Protein AF-0000000081813604 (afdb_homodimer)

Structure (mmCIF, N/CA/C/O backbone):
data_AF-0000000081813604-model_v1
#
loop_
_entity.id
_entity.type
_entity.pdbx_description
1 polymer 'Single insulin-like growth factor-binding domain protein-1'
#
loop_
_atom_site.group_PDB
_atom_site.id
_atom_site.type_symbol
_atom_site.label_atom_id
_atom_site.label_alt_id
_atom_site.label_comp_id
_atom_site.label_asym_id
_atom_site.label_entity_id
_atom_site.label_seq_id
_atom_site.pdbx_PDB_ins_code
_atom_site.Cartn_x
_atom_site.Cartn_y
_atom_site.Cartn_z
_atom_site.occupancy
_atom_site.B_iso_or_equiv
_atom_site.auth_seq_id
_atom_site.auth_comp_id
_atom_site.auth_asym_id
_atom_site.auth_atom_id
_atom_site.pdbx_PDB_model_num
ATOM 1 N N . MET A 1 1 ? -29.844 53.156 23.906 1 35.72 1 MET A N 1
ATOM 2 C CA . MET A 1 1 ? -29.812 52.031 22.969 1 35.72 1 MET A CA 1
ATOM 3 C C . MET A 1 1 ? -28.375 51.625 22.672 1 35.72 1 MET A C 1
ATOM 5 O O . MET A 1 1 ? -27.672 52.344 21.938 1 35.72 1 MET A O 1
ATOM 9 N N . LYS A 1 2 ? -27.656 51.062 23.719 1 47.25 2 LYS A N 1
ATOM 10 C CA . LYS A 1 2 ? -26.344 50.438 23.594 1 47.25 2 LYS A CA 1
ATOM 11 C C . LYS A 1 2 ? -26.328 49.375 22.5 1 47.25 2 LYS A C 1
ATOM 13 O O . LYS A 1 2 ? -27.141 48.469 22.5 1 47.25 2 LYS A O 1
ATOM 18 N N . ALA A 1 3 ? -25.922 49.719 21.297 1 46.41 3 ALA A N 1
ATOM 19 C CA . ALA A 1 3 ? -25.578 48.906 20.125 1 46.41 3 ALA A CA 1
ATOM 20 C C . ALA A 1 3 ? -24.703 47.719 20.531 1 46.41 3 ALA A C 1
ATOM 22 O O . ALA A 1 3 ? -23.625 47.906 21.094 1 46.41 3 ALA A O 1
ATOM 23 N N . CYS A 1 4 ? -25.328 46.594 21.016 1 41.72 4 CYS A N 1
ATOM 24 C CA . CYS A 1 4 ? -24.781 45.25 21.094 1 41.72 4 CYS A CA 1
ATOM 25 C C . CYS A 1 4 ? -24.062 44.875 19.812 1 41.72 4 CYS A C 1
ATOM 27 O O . CYS A 1 4 ? -24.672 44.75 18.766 1 41.72 4 CYS A O 1
ATOM 29 N N . THR A 1 5 ? -22.906 45.406 19.5 1 46.47 5 THR A N 1
ATOM 30 C CA . THR A 1 5 ? -22.031 44.906 18.453 1 46.47 5 THR A CA 1
ATOM 31 C C . THR A 1 5 ? -21.859 43.406 18.547 1 46.47 5 THR A C 1
ATOM 33 O O . THR A 1 5 ? -21.375 42.906 19.562 1 46.47 5 THR A O 1
ATOM 36 N N . VAL A 1 6 ? -22.766 42.625 18.062 1 43.53 6 VAL A N 1
ATOM 37 C CA . VAL A 1 6 ? -22.594 41.188 17.781 1 43.53 6 VAL A CA 1
ATOM 38 C C . VAL A 1 6 ? -21.281 40.969 17.031 1 43.53 6 VAL A C 1
ATOM 40 O O . VAL A 1 6 ? -21.125 41.438 15.891 1 43.53 6 VAL A O 1
ATOM 43 N N . ALA A 1 7 ? -20.125 41.062 17.75 1 45.16 7 ALA A N 1
ATOM 44 C CA . ALA A 1 7 ? -18.922 40.5 17.156 1 45.16 7 ALA A CA 1
ATOM 45 C C . ALA A 1 7 ? -19.172 39.094 16.641 1 45.16 7 ALA A C 1
ATOM 47 O O . ALA A 1 7 ? -19.5 38.188 17.406 1 45.16 7 ALA A O 1
ATOM 48 N N . LEU A 1 8 ? -19.719 38.875 15.43 1 45.97 8 LEU A N 1
ATOM 49 C CA . LEU A 1 8 ? -19.719 37.625 14.672 1 45.97 8 LEU A CA 1
ATOM 50 C C . LEU A 1 8 ? -18.359 36.938 14.766 1 45.97 8 LEU A C 1
ATOM 52 O O . LEU A 1 8 ? -17.359 37.469 14.266 1 45.97 8 LEU A O 1
ATOM 56 N N . LEU A 1 9 ? -18.047 36.312 15.883 1 44.31 9 LEU A N 1
ATOM 57 C CA . LEU A 1 9 ? -16.922 35.375 15.93 1 44.31 9 LEU A CA 1
ATOM 58 C C . LEU A 1 9 ? -16.984 34.406 14.75 1 44.31 9 LEU A C 1
ATOM 60 O O . LEU A 1 9 ? -17.875 33.531 14.695 1 44.31 9 LEU A O 1
ATOM 64 N N . VAL A 1 10 ? -16.688 34.844 13.492 1 45.25 10 VAL A N 1
ATOM 65 C CA . VAL A 1 10 ? -16.375 33.906 12.414 1 45.25 10 VAL A CA 1
ATOM 66 C C . VAL A 1 10 ? -15.422 32.812 12.93 1 45.25 10 VAL A C 1
ATOM 68 O O . VAL A 1 10 ? -14.25 33.094 13.203 1 45.25 10 VAL A O 1
ATOM 71 N N . ALA A 1 11 ? -15.844 31.875 13.828 1 46.91 11 ALA A N 1
ATOM 72 C CA . ALA A 1 11 ? -15.055 30.672 14.055 1 46.91 11 ALA A CA 1
ATOM 73 C C . ALA A 1 11 ? -14.594 30.062 12.734 1 46.91 11 ALA A C 1
ATOM 75 O O . ALA A 1 11 ? -15.406 29.609 11.93 1 46.91 11 ALA A O 1
ATOM 76 N N . ALA A 1 12 ? -13.602 30.703 12.047 1 47.75 12 ALA A N 1
ATOM 77 C CA . ALA A 1 12 ? -12.93 30 10.945 1 47.75 12 ALA A CA 1
ATOM 78 C C . ALA A 1 12 ? -12.703 28.531 11.281 1 47.75 12 ALA A C 1
ATOM 80 O O . ALA A 1 12 ? -11.898 28.203 12.148 1 47.75 12 ALA A O 1
ATOM 81 N N . SER A 1 13 ? -13.734 27.703 11.266 1 46.81 13 SER A N 1
ATOM 82 C CA . SER A 1 13 ? -13.547 26.25 11.32 1 46.81 13 SER A CA 1
ATOM 83 C C . SER A 1 13 ? -12.398 25.812 10.422 1 46.81 13 SER A C 1
ATOM 85 O O . SER A 1 13 ? -12.484 25.938 9.195 1 46.81 13 SER A O 1
ATOM 87 N N . VAL A 1 14 ? -11.156 25.953 10.812 1 42.72 14 VAL A N 1
ATOM 88 C CA . VAL A 1 14 ? -10.039 25.328 10.102 1 42.72 14 VAL A CA 1
ATOM 89 C C . VAL A 1 14 ? -10.422 23.891 9.719 1 42.72 14 VAL A C 1
ATOM 91 O O . VAL A 1 14 ? -10.711 23.062 10.578 1 42.72 14 VAL A O 1
ATOM 94 N N . ILE A 1 15 ? -11.164 23.688 8.555 1 43.28 15 ILE A N 1
ATOM 95 C CA . ILE A 1 15 ? -11.281 22.375 7.93 1 43.28 15 ILE A CA 1
ATOM 96 C C . ILE A 1 15 ? -9.922 21.688 7.93 1 43.28 15 ILE A C 1
ATOM 98 O O . ILE A 1 15 ? -8.961 22.172 7.336 1 43.28 15 ILE A O 1
ATOM 102 N N . CYS A 1 16 ? -9.383 21.266 9.047 1 39.41 16 CYS A N 1
ATOM 103 C CA . CYS A 1 16 ? -8.203 20.406 9.031 1 39.41 16 CYS A CA 1
ATOM 104 C C . CYS A 1 16 ? -8.266 19.406 7.883 1 39.41 16 CYS A C 1
ATOM 106 O O . CYS A 1 16 ? -9.086 18.469 7.91 1 39.41 16 CYS A O 1
ATOM 108 N N . ALA A 1 17 ? -8.125 19.922 6.625 1 41.31 17 ALA A N 1
ATOM 109 C CA . ALA A 1 17 ? -7.898 19 5.516 1 41.31 17 ALA A CA 1
ATOM 110 C C . ALA A 1 17 ? -6.828 17.969 5.867 1 41.31 17 ALA A C 1
ATOM 112 O O . ALA A 1 17 ? -5.633 18.266 5.848 1 41.31 17 ALA A O 1
ATOM 113 N N . ALA A 1 18 ? -6.871 17.281 6.918 1 43.84 18 ALA A N 1
ATOM 114 C CA . ALA A 1 18 ? -5.891 16.203 7.02 1 43.84 18 ALA A CA 1
ATOM 115 C C . ALA A 1 18 ? -5.762 15.453 5.695 1 43.84 18 ALA A C 1
ATOM 117 O O . ALA A 1 18 ? -6.746 14.93 5.172 1 43.84 18 ALA A O 1
ATOM 118 N N . GLU A 1 19 ? -5.031 15.977 4.703 1 44.84 19 GLU A N 1
ATOM 119 C CA . GLU A 1 19 ? -4.727 15.227 3.49 1 44.84 19 GLU A CA 1
ATOM 120 C C . GLU A 1 19 ? -4.41 13.766 3.812 1 44.84 19 GLU A C 1
ATOM 122 O O . GLU A 1 19 ? -3.258 13.422 4.082 1 44.84 19 GLU A O 1
ATOM 127 N N . ALA A 1 20 ? -5.031 13.164 4.805 1 50.06 20 ALA A N 1
ATOM 128 C CA . ALA A 1 20 ? -4.879 11.734 5.07 1 50.06 20 ALA A CA 1
ATOM 129 C C . ALA A 1 20 ? -5.148 10.914 3.814 1 50.06 20 ALA A C 1
ATOM 131 O O . ALA A 1 20 ? -5.863 11.359 2.912 1 50.06 20 ALA A O 1
ATOM 132 N N . LEU A 1 21 ? -4.023 10.211 3.26 1 53.5 21 LEU A N 1
ATOM 133 C CA . LEU A 1 21 ? -4.371 9.273 2.195 1 53.5 21 LEU A CA 1
ATOM 134 C C . LEU A 1 21 ? -5.805 8.781 2.359 1 53.5 21 LEU A C 1
ATOM 136 O O . LEU A 1 21 ? -6.148 8.188 3.387 1 53.5 21 LEU A O 1
ATOM 140 N N . SER A 1 22 ? -6.891 9.562 1.847 1 63.41 22 SER A N 1
ATOM 141 C CA . SER A 1 22 ? -8.289 9.195 2.023 1 63.41 22 SER A CA 1
ATOM 142 C C . SER A 1 22 ? -8.719 8.141 1.008 1 63.41 22 SER A C 1
ATOM 144 O O . SER A 1 22 ? -8.734 8.398 -0.197 1 63.41 22 SER A O 1
ATOM 146 N N . CYS A 1 23 ? -8.445 6.879 1.27 1 71.69 23 CYS A N 1
ATOM 147 C CA . CYS A 1 23 ? -9.008 5.84 0.416 1 71.69 23 CYS A CA 1
ATOM 148 C C . CYS A 1 23 ? -10.516 5.719 0.63 1 71.69 23 CYS A C 1
ATOM 150 O O . CYS A 1 23 ? -10.984 5.711 1.77 1 71.69 23 CYS A O 1
ATOM 152 N N . SER A 1 24 ? -11.242 6.137 -0.463 1 67.62 24 SER A N 1
ATOM 153 C CA . SER A 1 24 ? -12.68 5.895 -0.411 1 67.62 24 SER A CA 1
ATOM 154 C C . SER A 1 24 ? -12.992 4.402 -0.448 1 67.62 24 SER A C 1
ATOM 156 O O . SER A 1 24 ? -12.109 3.586 -0.709 1 67.62 24 SER A O 1
ATOM 158 N N . TYR A 1 25 ? -14.211 4.062 -0.155 1 70.88 25 TYR A N 1
ATOM 159 C CA . TYR A 1 25 ? -14.703 2.699 -0.32 1 70.88 25 TYR A CA 1
ATOM 160 C C . TYR A 1 25 ? -14.461 2.199 -1.738 1 70.88 25 TYR A C 1
ATOM 162 O O . TYR A 1 25 ? -14.609 2.951 -2.703 1 70.88 25 TYR A O 1
ATOM 170 N N . CYS A 1 26 ? -13.789 1.062 -1.787 1 78.75 26 CYS A N 1
ATOM 171 C CA . CYS A 1 26 ? -13.43 0.517 -3.092 1 78.75 26 CYS A CA 1
ATOM 172 C C . CYS A 1 26 ? -14.078 -0.845 -3.309 1 78.75 26 CYS A C 1
ATOM 174 O O . CYS A 1 26 ? -14.047 -1.7 -2.424 1 78.75 26 CYS A O 1
ATOM 176 N N . ARG A 1 27 ? -14.859 -0.897 -4.461 1 79.5 27 ARG A N 1
ATOM 177 C CA . ARG A 1 27 ? -15.336 -2.184 -4.961 1 79.5 27 ARG A CA 1
ATOM 178 C C . ARG A 1 27 ? -14.531 -2.633 -6.172 1 79.5 27 ARG A C 1
ATOM 180 O O . ARG A 1 27 ? -14.352 -1.867 -7.125 1 79.5 27 ARG A O 1
ATOM 187 N N . ARG A 1 28 ? -14.07 -3.865 -6.172 1 84.62 28 ARG A N 1
ATOM 188 C CA . ARG A 1 28 ? -13.125 -4.355 -7.168 1 84.62 28 ARG A CA 1
ATOM 189 C C . ARG A 1 28 ? -13.703 -4.254 -8.57 1 84.62 28 ARG A C 1
ATOM 191 O O . ARG A 1 28 ? -12.977 -4.043 -9.539 1 84.62 28 ARG A O 1
ATOM 198 N N . TRP A 1 29 ? -15.07 -4.348 -8.664 1 86.81 29 TRP A N 1
ATOM 199 C CA . TRP A 1 29 ? -15.672 -4.305 -9.992 1 86.81 29 TRP A CA 1
ATOM 200 C C . TRP A 1 29 ? -15.656 -2.885 -10.555 1 86.81 29 TRP A C 1
ATOM 202 O O . TRP A 1 29 ? -15.914 -2.676 -11.742 1 86.81 29 TRP A O 1
ATOM 212 N N . GLU A 1 30 ? -15.391 -1.934 -9.688 1 87.56 30 GLU A N 1
ATOM 213 C CA . GLU A 1 30 ? -15.289 -0.547 -10.133 1 87.56 30 GLU A CA 1
ATOM 214 C C . GLU A 1 30 ? -13.883 -0.236 -10.648 1 87.56 30 GLU A C 1
ATOM 216 O O . GLU A 1 30 ? -13.648 0.832 -11.219 1 87.56 30 GLU A O 1
ATOM 221 N N . CYS A 1 31 ? -13.008 -1.239 -10.492 1 91.56 31 CYS A N 1
ATOM 222 C CA . CYS A 1 31 ? -11.633 -1.038 -10.93 1 91.56 31 CYS A CA 1
ATOM 223 C C . CYS A 1 31 ? -11.5 -1.235 -12.438 1 91.56 31 CYS A C 1
ATOM 225 O O . CYS A 1 31 ? -12.273 -1.984 -13.031 1 91.56 31 CYS A O 1
ATOM 227 N N . PRO A 1 32 ? -10.516 -0.438 -13.016 1 92.12 32 PRO A N 1
ATOM 228 C CA . PRO A 1 32 ? -10.195 -0.783 -14.406 1 92.12 32 PRO A CA 1
ATOM 229 C C . PRO A 1 32 ? -9.812 -2.252 -14.57 1 92.12 32 PRO A C 1
ATOM 231 O O . PRO A 1 32 ? -9.523 -2.936 -13.586 1 92.12 32 PRO A O 1
ATOM 234 N N . VAL A 1 33 ? -9.773 -2.697 -15.82 1 91.75 33 VAL A N 1
ATOM 235 C CA . VAL A 1 33 ? -9.398 -4.074 -16.125 1 91.75 33 VAL A CA 1
ATOM 236 C C . VAL A 1 33 ? -7.996 -4.352 -15.578 1 91.75 33 VAL A C 1
ATOM 238 O O . VAL A 1 33 ? -7.094 -3.527 -15.734 1 91.75 33 VAL A O 1
ATOM 241 N N . SER A 1 34 ? -7.859 -5.516 -14.984 1 91.19 34 SER A N 1
ATOM 242 C CA . SER A 1 34 ? -6.574 -5.898 -14.406 1 91.19 34 SER A CA 1
ATOM 243 C C . SER A 1 34 ? -5.512 -6.062 -15.492 1 91.19 34 SER A C 1
ATOM 245 O O . SER A 1 34 ? -5.754 -6.711 -16.516 1 91.19 34 SER A O 1
ATOM 247 N N . PRO A 1 35 ? -4.398 -5.449 -15.25 1 91.75 35 PRO A N 1
ATOM 248 C CA . PRO A 1 35 ? -3.336 -5.625 -16.25 1 91.75 35 PRO A CA 1
ATOM 249 C C . PRO A 1 35 ? -2.85 -7.07 -16.344 1 91.75 35 PRO A C 1
ATOM 251 O O . PRO A 1 35 ? -2.785 -7.77 -15.32 1 91.75 35 PRO A O 1
ATOM 254 N N . ARG A 1 36 ? -2.514 -7.547 -17.547 1 86.31 36 ARG A N 1
ATOM 255 C CA . ARG A 1 36 ? -2.131 -8.938 -17.75 1 86.31 36 ARG A CA 1
ATOM 256 C C . ARG A 1 36 ? -0.615 -9.086 -17.828 1 86.31 36 ARG A C 1
ATOM 258 O O . ARG A 1 36 ? -0.078 -10.172 -17.594 1 86.31 36 ARG A O 1
ATOM 265 N N . SER A 1 37 ? 0.06 -8.109 -18.188 1 91.5 37 SER A N 1
ATOM 266 C CA . SER A 1 37 ? 1.509 -8.227 -18.328 1 91.5 37 SER A CA 1
ATOM 267 C C . SER A 1 37 ? 2.219 -7.059 -17.656 1 91.5 37 SER A C 1
ATOM 269 O O . SER A 1 37 ? 2.154 -5.922 -18.125 1 91.5 37 SER A O 1
ATOM 271 N N . CYS A 1 38 ? 2.748 -7.375 -16.516 1 96 38 CYS A N 1
ATOM 272 C CA . CYS A 1 38 ? 3.535 -6.406 -15.758 1 96 38 CYS A CA 1
ATOM 273 C C . CYS A 1 38 ? 4.953 -6.91 -15.531 1 96 38 CYS A C 1
ATOM 275 O O . CYS A 1 38 ? 5.156 -7.914 -14.844 1 96 38 CYS A O 1
ATOM 277 N N . HIS A 1 39 ? 5.887 -6.172 -16.047 1 95.62 39 HIS A N 1
ATOM 278 C CA . HIS A 1 39 ? 7.277 -6.613 -16.031 1 95.62 39 HIS A CA 1
ATOM 279 C C . HIS A 1 39 ? 7.762 -6.855 -14.609 1 95.62 39 HIS A C 1
ATOM 281 O O . HIS A 1 39 ? 8.516 -7.801 -14.352 1 95.62 39 HIS A O 1
ATOM 287 N N . TRP A 1 40 ? 7.281 -6.043 -13.703 1 95.75 40 TRP A N 1
ATOM 288 C CA . TRP A 1 40 ? 7.781 -6.133 -12.336 1 95.75 40 TRP A CA 1
ATOM 289 C C . TRP A 1 40 ? 6.688 -6.605 -11.383 1 95.75 40 TRP A C 1
ATOM 291 O O . TRP A 1 40 ? 6.758 -6.363 -10.18 1 95.75 40 TRP A O 1
ATOM 301 N N . GLY A 1 41 ? 5.652 -7.145 -12.016 1 94.56 41 GLY A N 1
ATOM 302 C CA . GLY A 1 41 ? 4.598 -7.77 -11.234 1 94.56 41 GLY A CA 1
ATOM 303 C C . GLY A 1 41 ? 3.369 -6.895 -11.078 1 94.56 41 GLY A C 1
ATOM 304 O O . GLY A 1 41 ? 3.447 -5.676 -11.227 1 94.56 41 GLY A O 1
ATOM 305 N N . THR A 1 42 ? 2.254 -7.605 -10.859 1 95.69 42 THR A N 1
ATOM 306 C CA . THR A 1 42 ? 0.984 -6.945 -10.586 1 95.69 42 THR A CA 1
ATOM 307 C C . THR A 1 42 ? 0.745 -6.84 -9.078 1 95.69 42 THR A C 1
ATOM 309 O O . THR A 1 42 ? 0.846 -7.836 -8.359 1 95.69 42 THR A O 1
ATOM 312 N N . GLY A 1 43 ? 0.59 -5.664 -8.562 1 94.69 43 GLY A N 1
ATOM 313 C CA . GLY A 1 43 ? 0.189 -5.406 -7.191 1 94.69 43 GLY A CA 1
ATOM 314 C C . GLY A 1 43 ? -1.085 -4.59 -7.086 1 94.69 43 GLY A C 1
ATOM 315 O O . GLY A 1 43 ? -1.865 -4.52 -8.039 1 94.69 43 GLY A O 1
ATOM 316 N N . LEU A 1 44 ? -1.345 -4.102 -5.844 1 92.19 44 LEU A N 1
ATOM 317 C CA . LEU A 1 44 ? -2.531 -3.285 -5.613 1 92.19 44 LEU A CA 1
ATOM 318 C C . LEU A 1 44 ? -2.15 -1.825 -5.391 1 92.19 44 LEU A C 1
ATOM 320 O O . LEU A 1 44 ? -1.021 -1.527 -4.996 1 92.19 44 LEU A O 1
ATOM 324 N N . ASP A 1 45 ? -3.064 -0.994 -5.684 1 89.69 45 ASP A N 1
ATOM 325 C CA . ASP A 1 45 ? -2.816 0.428 -5.469 1 89.69 45 ASP A CA 1
ATOM 326 C C . ASP A 1 45 ? -2.666 0.742 -3.982 1 89.69 45 ASP A C 1
ATOM 328 O O . ASP A 1 45 ? -2.699 -0.162 -3.146 1 89.69 45 ASP A O 1
ATOM 332 N N . LEU A 1 46 ? -2.385 2.016 -3.689 1 85.38 46 LEU A N 1
ATOM 333 C CA . LEU A 1 46 ? -2.047 2.428 -2.332 1 85.38 46 LEU A CA 1
ATOM 334 C C . LEU A 1 46 ? -3.195 2.133 -1.373 1 85.38 46 LEU A C 1
ATOM 336 O O . LEU A 1 46 ? -2.986 2.037 -0.161 1 85.38 46 LEU A O 1
ATOM 340 N N . CYS A 1 47 ? -4.348 1.938 -1.9 1 82.69 47 CYS A N 1
ATOM 341 C CA . CYS A 1 47 ? -5.512 1.676 -1.064 1 82.69 47 CYS A CA 1
ATOM 342 C C . CYS A 1 47 ? -5.762 0.178 -0.93 1 82.69 47 CYS A C 1
ATOM 344 O O . CYS A 1 47 ? -6.711 -0.241 -0.265 1 82.69 47 CYS A O 1
ATOM 346 N N . GLN A 1 48 ? -4.934 -0.528 -1.681 1 86.69 48 GLN A N 1
ATOM 347 C CA . GLN A 1 48 ? -4.992 -1.985 -1.631 1 86.69 48 GLN A CA 1
ATOM 348 C C . GLN A 1 48 ? -6.289 -2.506 -2.244 1 86.69 48 GLN A C 1
ATOM 350 O O . GLN A 1 48 ? -6.887 -3.455 -1.733 1 86.69 48 GLN A O 1
ATOM 355 N N . CYS A 1 49 ? -6.633 -1.941 -3.357 1 87.5 49 CYS A N 1
ATOM 356 C CA . CYS A 1 49 ? -7.918 -2.283 -3.955 1 87.5 49 CYS A CA 1
ATOM 357 C C . CYS A 1 49 ? -7.758 -2.641 -5.43 1 87.5 49 CYS A C 1
ATOM 359 O O . CYS A 1 49 ? -7.949 -3.795 -5.816 1 87.5 49 CYS A O 1
ATOM 361 N N . CYS A 1 50 ? -7.367 -1.741 -6.191 1 91.75 50 CYS A N 1
ATOM 362 C CA . CYS A 1 50 ? -7.305 -1.979 -7.629 1 91.75 50 CYS A CA 1
ATOM 363 C C . CYS A 1 50 ? -5.93 -2.496 -8.039 1 91.75 50 CYS A C 1
ATOM 365 O O . CYS A 1 50 ? -4.91 -2.004 -7.555 1 91.75 50 CYS A O 1
ATOM 367 N N . PRO A 1 51 ? -5.879 -3.512 -8.945 1 95.19 51 PRO A N 1
ATOM 368 C CA . PRO A 1 51 ? -4.594 -4 -9.445 1 95.19 51 PRO A CA 1
ATOM 369 C C . PRO A 1 51 ? -3.875 -2.982 -10.328 1 95.19 51 PRO A C 1
ATOM 371 O O . PRO A 1 51 ? -4.52 -2.285 -11.117 1 95.19 51 PRO A O 1
ATOM 374 N N . ILE A 1 52 ? -2.652 -2.869 -10.156 1 95.75 52 ILE A N 1
ATOM 375 C CA . ILE A 1 52 ? -1.798 -1.993 -10.953 1 95.75 52 ILE A CA 1
ATOM 376 C C . ILE A 1 52 ? -0.483 -2.701 -11.266 1 95.75 52 ILE A C 1
ATOM 378 O O . ILE A 1 52 ? -0.123 -3.68 -10.609 1 95.75 52 ILE A O 1
ATOM 382 N N . CYS A 1 53 ? 0.175 -2.219 -12.344 1 97.44 53 CYS A N 1
ATOM 383 C CA . CYS A 1 53 ? 1.537 -2.678 -12.586 1 97.44 53 CYS A CA 1
ATOM 384 C C . CYS A 1 53 ? 2.523 -1.992 -11.648 1 97.44 53 CYS A C 1
ATOM 386 O O . CYS A 1 53 ? 2.48 -0.772 -11.484 1 97.44 53 CYS A O 1
ATOM 388 N N . LEU A 1 54 ? 3.404 -2.754 -11.039 1 97.31 54 LEU A N 1
ATOM 389 C CA . LEU A 1 54 ? 4.406 -2.225 -10.125 1 97.31 54 LEU A CA 1
ATOM 390 C C . LEU A 1 54 ? 5.645 -1.756 -10.883 1 97.31 54 LEU A C 1
ATOM 392 O O . LEU A 1 54 ? 5.883 -2.182 -12.008 1 97.31 54 LEU A O 1
ATOM 396 N N . GLN A 1 55 ? 6.414 -0.864 -10.266 1 97.88 55 GLN A N 1
ATOM 397 C CA . GLN A 1 55 ? 7.605 -0.275 -10.867 1 97.88 55 GLN A CA 1
ATOM 398 C C . GLN A 1 55 ? 8.852 -1.088 -10.531 1 97.88 55 GLN A C 1
ATOM 400 O O . GLN A 1 55 ? 8.883 -1.788 -9.516 1 97.88 55 GLN A O 1
ATOM 405 N N . GLY A 1 56 ? 9.781 -0.948 -11.461 1 98 56 GLY A N 1
ATOM 406 C CA . GLY A 1 56 ? 11.031 -1.673 -11.281 1 98 56 GLY A CA 1
ATOM 407 C C . GLY A 1 56 ? 12.18 -0.781 -10.867 1 98 56 GLY A C 1
ATOM 408 O O . GLY A 1 56 ? 12.008 0.428 -10.695 1 98 56 GLY A O 1
ATOM 409 N N . PRO A 1 57 ? 13.438 -1.496 -10.688 1 97.81 57 PRO A N 1
ATOM 410 C CA . PRO A 1 57 ? 14.617 -0.732 -10.289 1 97.81 57 PRO A CA 1
ATOM 411 C C . PRO A 1 57 ? 14.898 0.448 -11.219 1 97.81 57 PRO A C 1
ATOM 413 O O . PRO A 1 57 ? 14.891 0.292 -12.438 1 97.81 57 PRO A O 1
ATOM 416 N N . GLY A 1 58 ? 15.062 1.651 -10.523 1 98.06 58 GLY A N 1
ATOM 417 C CA . GLY A 1 58 ? 15.422 2.838 -11.281 1 98.06 58 GLY A CA 1
ATOM 418 C C . GLY A 1 58 ? 14.211 3.605 -11.789 1 98.06 58 GLY A C 1
ATOM 419 O O . GLY A 1 58 ? 14.344 4.738 -12.258 1 98.06 58 GLY A O 1
ATOM 420 N N . GLU A 1 59 ? 13.047 3.076 -11.734 1 98.25 59 GLU A N 1
ATOM 421 C CA . GLU A 1 59 ? 11.836 3.73 -12.219 1 98.25 59 GLU A CA 1
ATOM 422 C C . GLU A 1 59 ? 11.258 4.676 -11.172 1 98.25 59 GLU A C 1
ATOM 424 O O . GLU A 1 59 ? 11.477 4.484 -9.977 1 98.25 59 GLU A O 1
ATOM 429 N N . ARG A 1 60 ? 10.484 5.672 -11.625 1 97.94 60 ARG A N 1
ATOM 430 C CA . ARG A 1 60 ? 9.898 6.672 -10.742 1 97.94 60 ARG A CA 1
ATOM 431 C C . ARG A 1 60 ? 8.828 6.055 -9.844 1 97.94 60 ARG A C 1
ATOM 433 O O . ARG A 1 60 ? 8.164 5.094 -10.242 1 97.94 60 ARG A O 1
ATOM 440 N N . CYS A 1 61 ? 8.766 6.652 -8.703 1 97.06 61 CYS A N 1
ATOM 441 C CA . CYS A 1 61 ? 7.781 6.203 -7.723 1 97.06 61 CYS A CA 1
ATOM 442 C C . CYS A 1 61 ? 7.398 7.34 -6.781 1 97.06 61 CYS A C 1
ATOM 444 O O . CYS A 1 61 ? 8.008 8.406 -6.809 1 97.06 61 CYS A O 1
ATOM 446 N N . GLY A 1 62 ? 6.305 7.066 -6.047 1 93.31 62 GLY A N 1
ATOM 447 C CA . GLY A 1 62 ? 5.898 8.016 -5.023 1 93.31 62 GLY A CA 1
ATOM 448 C C . GLY A 1 62 ? 5.008 9.125 -5.555 1 93.31 62 GLY A C 1
ATOM 449 O O . GLY A 1 62 ? 4.199 8.898 -6.457 1 93.31 62 GLY A O 1
ATOM 450 N N . GLY A 1 63 ? 5.082 10.258 -4.852 1 90.81 63 GLY A N 1
ATOM 451 C CA . GLY A 1 63 ? 4.164 11.352 -5.16 1 90.81 63 GLY A CA 1
ATOM 452 C C . GLY A 1 63 ? 2.846 11.25 -4.422 1 90.81 63 GLY A C 1
ATOM 453 O O . GLY A 1 63 ? 2.578 10.25 -3.75 1 90.81 63 GLY A O 1
ATOM 454 N N . P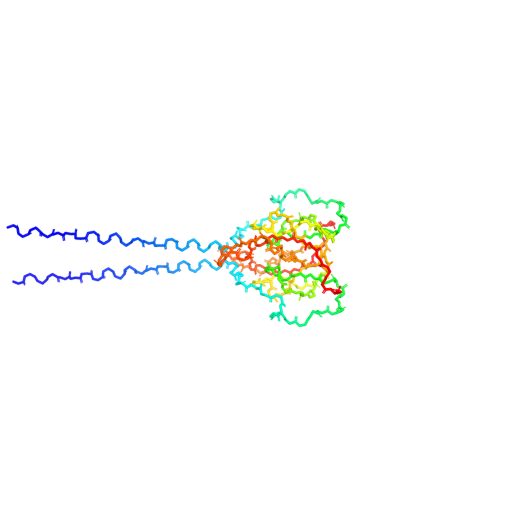RO A 1 64 ? 2.012 12.305 -4.57 1 86.19 64 PRO A N 1
ATOM 455 C CA . PRO A 1 64 ? 0.685 12.219 -3.953 1 86.19 64 PRO A CA 1
ATOM 456 C C . PRO A 1 64 ? -0.102 10.992 -4.414 1 86.19 64 PRO A C 1
ATOM 458 O O . PRO A 1 64 ? -0.266 10.773 -5.617 1 86.19 64 PRO A O 1
ATOM 461 N N . SER A 1 65 ? -0.457 10.203 -3.43 1 84.19 65 SER A N 1
ATOM 462 C CA . SER A 1 65 ? -1.22 8.992 -3.711 1 84.19 65 SER A CA 1
ATOM 463 C C . SER A 1 65 ? -0.447 8.055 -4.629 1 84.19 65 SER A C 1
ATOM 465 O O . SER A 1 65 ? -1.038 7.371 -5.469 1 84.19 65 SER A O 1
ATOM 467 N N . ALA A 1 66 ? 0.85 8.125 -4.641 1 91.69 66 ALA A N 1
ATOM 468 C CA . ALA A 1 66 ? 1.734 7.281 -5.438 1 91.69 66 ALA A CA 1
ATOM 469 C C . ALA A 1 66 ? 1.475 7.469 -6.93 1 91.69 66 ALA A C 1
ATOM 471 O O . ALA A 1 66 ? 1.469 6.5 -7.691 1 91.69 66 ALA A O 1
ATOM 472 N N . SER A 1 67 ? 1.295 8.758 -7.289 1 92.75 67 SER A N 1
ATOM 473 C CA . SER A 1 67 ? 0.968 9.062 -8.68 1 92.75 67 SER A CA 1
ATOM 474 C C . SER A 1 67 ? 2.105 8.672 -9.617 1 92.75 67 SER A C 1
ATOM 476 O O . SER A 1 67 ? 1.874 8.367 -10.789 1 92.75 67 SER A O 1
ATOM 478 N N . ASP A 1 68 ? 3.334 8.656 -9.102 1 96.31 68 ASP A N 1
ATOM 479 C CA . ASP A 1 68 ? 4.469 8.312 -9.953 1 96.31 68 ASP A CA 1
ATOM 480 C C . ASP A 1 68 ? 4.684 6.801 -9.992 1 96.31 68 ASP A C 1
ATOM 482 O O . ASP A 1 68 ? 5.5 6.305 -10.773 1 96.31 68 ASP A O 1
ATOM 486 N N . GLY A 1 69 ? 3.953 6.055 -9.156 1 95.56 69 GLY A N 1
ATOM 487 C CA . GLY A 1 69 ? 4.035 4.602 -9.188 1 95.56 69 GLY A CA 1
ATOM 488 C C . GLY A 1 69 ? 4.383 3.996 -7.84 1 95.56 69 GLY A C 1
ATOM 489 O O . GLY A 1 69 ? 4.766 4.711 -6.91 1 95.56 69 GLY A O 1
ATOM 490 N N . THR A 1 70 ? 4.176 2.713 -7.703 1 95.31 70 THR A N 1
ATOM 491 C CA . THR A 1 70 ? 4.512 1.886 -6.547 1 95.31 70 THR A CA 1
ATOM 492 C C . THR A 1 70 ? 5.531 0.818 -6.926 1 95.31 70 THR A C 1
ATOM 494 O O . THR A 1 70 ? 5.402 0.165 -7.965 1 95.31 70 THR A O 1
ATOM 497 N N . CYS A 1 71 ? 6.5 0.648 -6.102 1 96.75 71 CYS A N 1
ATOM 498 C CA . CYS A 1 71 ? 7.602 -0.246 -6.43 1 96.75 71 CYS A CA 1
ATOM 499 C C . CYS A 1 71 ? 7.199 -1.703 -6.238 1 96.75 71 CYS A C 1
ATOM 501 O O . CYS A 1 71 ? 6.375 -2.016 -5.379 1 96.75 71 CYS A O 1
ATOM 503 N N . GLY A 1 72 ? 7.82 -2.574 -6.988 1 95.75 72 GLY A N 1
ATOM 504 C CA . GLY A 1 72 ? 7.582 -4.008 -6.914 1 95.75 72 GLY A CA 1
ATOM 505 C C . GLY A 1 72 ? 8.242 -4.66 -5.715 1 95.75 72 GLY A C 1
ATOM 506 O O . GLY A 1 72 ? 8.93 -3.992 -4.938 1 95.75 72 GLY A O 1
ATOM 507 N N . THR A 1 73 ? 8.039 -5.973 -5.645 1 94.38 73 THR A N 1
ATOM 508 C CA . THR A 1 73 ? 8.555 -6.762 -4.535 1 94.38 73 THR A CA 1
ATOM 509 C C . THR A 1 73 ? 10.07 -6.625 -4.43 1 94.38 73 THR A C 1
ATOM 511 O O . THR A 1 73 ? 10.773 -6.637 -5.445 1 94.38 73 THR A O 1
ATOM 514 N N . GLY A 1 74 ? 10.484 -6.469 -3.203 1 95 74 GLY A N 1
ATOM 515 C CA . GLY A 1 74 ? 11.914 -6.371 -2.941 1 95 74 GLY A CA 1
ATOM 516 C C . GLY A 1 74 ? 12.469 -4.98 -3.191 1 95 74 GLY A C 1
ATOM 517 O O . GLY A 1 74 ? 13.68 -4.766 -3.104 1 95 74 GLY A O 1
ATOM 518 N N . LEU A 1 75 ? 11.609 -4.043 -3.529 1 95.38 75 LEU A N 1
ATOM 519 C CA . LEU A 1 75 ? 12.031 -2.68 -3.824 1 95.38 75 LEU A CA 1
ATOM 520 C C . LEU A 1 75 ? 11.352 -1.686 -2.889 1 95.38 75 LEU A C 1
ATOM 522 O O . LEU A 1 75 ? 10.281 -1.967 -2.352 1 95.38 75 LEU A O 1
ATOM 526 N N . TRP A 1 76 ? 12.008 -0.557 -2.678 1 93.81 76 TRP A N 1
ATOM 527 C CA . TRP A 1 76 ? 11.43 0.554 -1.928 1 93.81 76 TRP A CA 1
ATOM 528 C C . TRP A 1 76 ? 11.641 1.874 -2.66 1 93.81 76 TRP A C 1
ATOM 530 O O . TRP A 1 76 ? 12.469 1.959 -3.574 1 93.81 76 TRP A O 1
ATOM 540 N N . CYS A 1 77 ? 10.781 2.826 -2.367 1 94.5 77 CYS A N 1
ATOM 541 C CA . CYS A 1 77 ? 10.906 4.121 -3.023 1 94.5 77 CYS A CA 1
ATOM 542 C C . CYS A 1 77 ? 11.945 4.992 -2.33 1 94.5 77 CYS A C 1
ATOM 544 O O . CYS A 1 77 ? 11.656 5.621 -1.311 1 94.5 77 CYS A O 1
ATOM 546 N N . GLN A 1 78 ? 13.078 5.074 -2.908 1 93.19 78 GLN A N 1
ATOM 547 C CA . GLN A 1 78 ? 14.156 5.91 -2.4 1 93.19 78 GLN A CA 1
ATOM 548 C C . GLN A 1 78 ? 13.922 7.379 -2.748 1 93.19 78 GLN A C 1
ATOM 550 O O . GLN A 1 78 ? 13.828 7.734 -3.924 1 93.19 78 GLN A O 1
ATOM 555 N N . PRO A 1 79 ? 13.852 8.164 -1.678 1 92.44 79 PRO A N 1
ATOM 556 C CA . PRO A 1 79 ? 13.539 9.578 -1.924 1 92.44 79 PRO A CA 1
ATOM 557 C C . PRO A 1 79 ? 14.57 10.266 -2.816 1 92.44 79 PRO A C 1
ATOM 559 O O . PRO A 1 79 ? 15.773 10.008 -2.688 1 92.44 79 PRO A O 1
ATOM 562 N N . ASP A 1 80 ? 13.977 11.023 -3.768 1 94.19 80 ASP A N 1
ATOM 563 C CA . ASP A 1 80 ? 14.805 11.961 -4.516 1 94.19 80 ASP A CA 1
ATOM 564 C C . ASP A 1 80 ? 15.242 13.133 -3.639 1 94.19 80 ASP A C 1
ATOM 566 O O . ASP A 1 80 ? 14.406 13.898 -3.15 1 94.19 80 ASP A O 1
ATOM 570 N N . PRO A 1 81 ? 16.578 13.234 -3.398 1 90.25 81 PRO A N 1
ATOM 571 C CA . PRO A 1 81 ? 17.031 14.312 -2.521 1 90.25 81 PRO A CA 1
ATOM 572 C C . PRO A 1 81 ? 16.672 15.695 -3.051 1 90.25 81 PRO A C 1
ATOM 574 O O . PRO A 1 81 ? 16.656 16.672 -2.287 1 90.25 81 PRO A O 1
ATOM 577 N N . TYR A 1 82 ? 16.344 15.828 -4.277 1 92.38 82 TYR A N 1
ATOM 578 C CA . TYR A 1 82 ? 16.031 17.109 -4.883 1 92.38 82 TYR A CA 1
ATOM 579 C C . TYR A 1 82 ? 14.547 17.422 -4.785 1 92.38 82 TYR A C 1
ATOM 581 O O . TYR A 1 82 ? 14.109 18.531 -5.105 1 92.38 82 TYR A O 1
ATOM 589 N N . ASP A 1 83 ? 13.781 16.422 -4.426 1 90.19 83 ASP A N 1
ATOM 590 C CA . ASP A 1 83 ? 12.359 16.625 -4.168 1 90.19 83 ASP A CA 1
ATOM 591 C C . ASP A 1 83 ? 12.125 17.109 -2.738 1 90.19 83 ASP A C 1
ATOM 593 O O . ASP A 1 83 ? 11.828 16.312 -1.847 1 90.19 83 ASP A O 1
ATOM 597 N N . ILE A 1 84 ? 12.195 18.391 -2.529 1 87.12 84 ILE A N 1
ATOM 598 C CA . ILE A 1 84 ? 12.062 18.969 -1.197 1 87.12 84 ILE A CA 1
ATOM 599 C C . ILE A 1 84 ? 10.594 19.281 -0.91 1 87.12 84 ILE A C 1
ATOM 601 O O . ILE A 1 84 ? 9.977 20.078 -1.616 1 87.12 84 ILE A O 1
ATOM 605 N N . LEU A 1 85 ? 10.156 18.641 0.017 1 84.94 85 LEU A N 1
ATOM 606 C CA . LEU A 1 85 ? 8.75 18.828 0.376 1 84.94 85 LEU A CA 1
ATOM 607 C C . LEU A 1 85 ? 8.625 19.484 1.744 1 84.94 85 LEU A C 1
ATOM 609 O O . LEU A 1 85 ? 9.5 19.312 2.602 1 84.94 85 LEU A O 1
ATOM 613 N N . PRO A 1 86 ? 7.555 20.312 1.82 1 83.31 86 PRO A N 1
ATOM 614 C CA . PRO A 1 86 ? 7.289 20.859 3.152 1 83.31 86 PRO A CA 1
ATOM 615 C C . PRO A 1 86 ? 7.055 19.781 4.203 1 83.31 86 PRO A C 1
ATOM 617 O O . PRO A 1 86 ? 6.664 18.656 3.863 1 83.31 86 PRO A O 1
ATOM 620 N N . PRO A 1 87 ? 7.395 20.188 5.5 1 76.5 87 PRO A N 1
ATOM 621 C CA . PRO A 1 87 ? 7.113 19.219 6.57 1 76.5 87 PRO A CA 1
ATOM 622 C C . PRO A 1 87 ? 5.664 18.75 6.574 1 76.5 87 PRO A C 1
ATOM 624 O O . PRO A 1 87 ? 4.75 19.547 6.332 1 76.5 87 PRO A O 1
ATOM 627 N N . GLY A 1 88 ? 5.41 17.547 6.746 1 74.19 88 GLY A N 1
ATOM 628 C CA . GLY A 1 88 ? 4.07 16.984 6.801 1 74.19 88 GLY A CA 1
ATOM 629 C C . GLY A 1 88 ? 3.625 16.359 5.488 1 74.19 88 GLY A C 1
ATOM 630 O O . GLY A 1 88 ? 2.615 15.664 5.434 1 74.19 88 GLY A O 1
ATOM 631 N N . LEU A 1 89 ? 4.332 16.656 4.422 1 79.25 89 LEU A N 1
ATOM 632 C CA . LEU A 1 89 ? 3.953 16.141 3.113 1 79.25 89 LEU A CA 1
ATOM 633 C C . LEU A 1 89 ? 4.953 15.086 2.635 1 79.25 89 LEU A C 1
ATOM 635 O O . LEU A 1 89 ? 5.066 14.836 1.434 1 79.25 89 LEU A O 1
ATOM 639 N N . GLU A 1 90 ? 5.621 14.5 3.598 1 78 90 GLU A N 1
ATOM 640 C CA . GLU A 1 90 ? 6.684 13.555 3.266 1 78 90 GLU A CA 1
ATOM 641 C C . GLU A 1 90 ? 6.121 12.312 2.576 1 78 90 GLU A C 1
ATOM 643 O O . GLU A 1 90 ? 6.812 11.672 1.783 1 78 90 GLU A O 1
ATOM 648 N N . SER A 1 91 ? 4.84 12.008 2.84 1 78.38 91 SER A N 1
ATOM 649 C CA . SER A 1 91 ? 4.211 10.852 2.201 1 78.38 91 SER A CA 1
ATOM 650 C C . SER A 1 91 ? 4.082 11.062 0.695 1 78.38 91 SER A C 1
ATOM 652 O O . SER A 1 91 ? 3.855 10.109 -0.051 1 78.38 91 SER A O 1
ATOM 654 N N . ASN A 1 92 ? 4.281 12.289 0.285 1 83.69 92 ASN A N 1
ATOM 655 C CA . ASN A 1 92 ? 4.184 12.617 -1.133 1 83.69 92 ASN A CA 1
ATOM 656 C C . ASN A 1 92 ? 5.555 12.633 -1.802 1 83.69 92 ASN A C 1
ATOM 658 O O . ASN A 1 92 ? 5.688 13.062 -2.949 1 83.69 92 ASN A O 1
ATOM 662 N N . GLN A 1 93 ? 6.52 12.203 -1.071 1 88.12 93 GLN A N 1
ATOM 663 C CA . GLN A 1 93 ? 7.887 12.258 -1.578 1 88.12 93 GLN A CA 1
ATOM 664 C C . GLN A 1 93 ? 8.047 11.398 -2.832 1 88.12 93 GLN A C 1
ATOM 666 O O . GLN A 1 93 ? 7.551 10.273 -2.885 1 88.12 93 GLN A O 1
ATOM 671 N N . ARG A 1 94 ? 8.703 12.055 -3.785 1 94.44 94 ARG A N 1
ATOM 672 C CA . ARG A 1 94 ? 9.016 11.344 -5.02 1 94.44 94 ARG A CA 1
ATOM 673 C C . ARG A 1 94 ? 10.422 10.75 -4.973 1 94.44 94 ARG A C 1
ATOM 675 O O . ARG A 1 94 ? 11.273 11.219 -4.215 1 94.44 94 ARG A O 1
ATOM 682 N N . GLY A 1 95 ? 10.586 9.688 -5.84 1 96.56 95 GLY A N 1
ATOM 683 C CA . GLY A 1 95 ? 11.898 9.062 -5.855 1 96.56 95 GLY A CA 1
ATOM 684 C C . GLY A 1 95 ? 12.047 8.016 -6.945 1 96.56 95 GLY A C 1
ATOM 685 O O . GLY A 1 95 ? 11.508 8.18 -8.047 1 96.56 95 GLY A O 1
ATOM 686 N N . PHE A 1 96 ? 12.93 7.078 -6.625 1 97.5 96 PHE A N 1
ATOM 687 C CA . PHE A 1 96 ? 13.227 5.992 -7.555 1 97.5 96 PH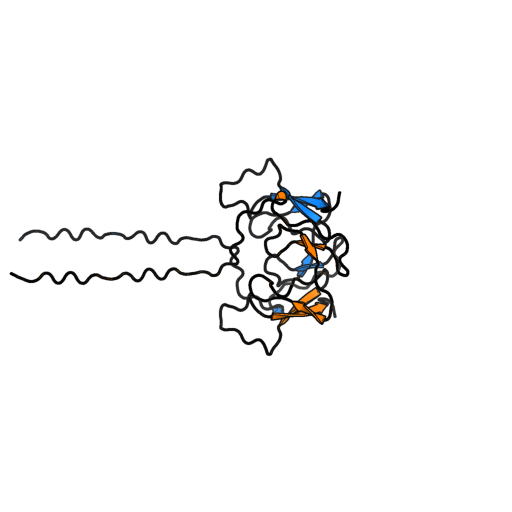E A CA 1
ATOM 688 C C . PHE A 1 96 ? 13.258 4.652 -6.824 1 97.5 96 PHE A C 1
ATOM 690 O O . PHE A 1 96 ? 13.742 4.562 -5.695 1 97.5 96 PHE A O 1
ATOM 697 N N . CYS A 1 97 ? 12.727 3.641 -7.535 1 97.31 97 CYS A N 1
ATOM 698 C CA . CYS A 1 97 ? 12.711 2.318 -6.918 1 97.31 97 CYS A CA 1
ATOM 699 C C . CYS A 1 97 ? 14.125 1.76 -6.809 1 97.31 97 CYS A C 1
ATOM 701 O O . CYS A 1 97 ? 14.891 1.799 -7.773 1 97.31 97 CYS A O 1
ATOM 703 N N . SER A 1 98 ? 14.391 1.291 -5.605 1 96.12 98 SER A N 1
ATOM 704 C CA . SER A 1 98 ? 15.688 0.686 -5.316 1 96.12 98 SER A CA 1
ATOM 705 C C . SER A 1 98 ? 15.539 -0.576 -4.477 1 96.12 98 SER A C 1
ATOM 707 O O . SER A 1 98 ? 14.562 -0.719 -3.73 1 96.12 98 SER A O 1
ATOM 709 N N . PHE A 1 99 ? 16.469 -1.545 -4.59 1 94.75 99 PHE A N 1
ATOM 710 C CA . PHE A 1 99 ? 16.391 -2.799 -3.852 1 94.75 99 PHE A CA 1
ATOM 711 C C . PHE A 1 99 ? 16.5 -2.553 -2.352 1 94.75 99 PHE A C 1
ATOM 713 O O . PHE A 1 99 ? 17.312 -1.729 -1.911 1 94.75 99 PHE A O 1
ATOM 720 N N . ILE A 1 100 ? 15.703 -3.266 -1.665 1 91 100 ILE A N 1
ATOM 721 C CA . ILE A 1 100 ? 15.719 -3.174 -0.209 1 91 100 ILE A CA 1
ATOM 722 C C . ILE A 1 100 ? 17.031 -3.725 0.33 1 91 100 ILE A C 1
ATOM 724 O O . ILE A 1 100 ? 17.625 -3.146 1.242 1 91 100 ILE A O 1
ATOM 728 N N . TRP A 1 101 ? 17.219 -4.945 -0.273 1 79.25 101 TRP A N 1
ATOM 729 C CA . TRP A 1 101 ? 18.484 -5.578 0.115 1 79.25 101 TRP A CA 1
ATOM 730 C C . TRP A 1 101 ? 19.594 -5.227 -0.866 1 79.25 101 TRP A C 1
ATOM 732 O O . TRP A 1 101 ? 19.375 -5.188 -2.078 1 79.25 101 TRP A O 1
ATOM 742 N N . GLY A 1 102 ? 20.594 -4.461 -0.435 1 62.81 102 GLY A N 1
ATOM 743 C CA . GLY A 1 102 ? 21.766 -4.156 -1.232 1 62.81 102 GLY A CA 1
ATOM 744 C C . GLY A 1 102 ? 22.109 -2.678 -1.261 1 62.81 102 GLY A C 1
ATOM 745 O O . GLY A 1 102 ? 21.266 -1.839 -0.941 1 62.81 102 GLY A O 1
ATOM 746 N N . MET B 1 1 ? -32.281 43.625 36.406 1 35.03 1 MET B N 1
ATOM 747 C CA . MET B 1 1 ? -31.141 42.75 36.188 1 35.03 1 MET B CA 1
ATOM 748 C C . MET B 1 1 ? -31.531 41.594 35.25 1 35.03 1 MET B C 1
ATOM 750 O O . MET B 1 1 ? -32.219 40.688 35.656 1 35.03 1 MET B O 1
ATOM 754 N N . LYS B 1 2 ? -31.859 41.938 33.938 1 46.12 2 LYS B N 1
ATOM 755 C CA . LYS B 1 2 ? -32.062 41 32.844 1 46.12 2 LYS B CA 1
ATOM 756 C C . LYS B 1 2 ? -30.859 40.031 32.719 1 46.12 2 LYS B C 1
ATOM 758 O O . LYS B 1 2 ? -29.719 40.469 32.562 1 46.12 2 LYS B O 1
ATOM 763 N N . ALA B 1 3 ? -30.922 38.906 33.375 1 46.34 3 ALA B N 1
ATOM 764 C CA . ALA B 1 3 ? -30.078 37.719 33.281 1 46.34 3 ALA B CA 1
ATOM 765 C C . ALA B 1 3 ? -29.812 37.312 31.844 1 46.34 3 ALA B C 1
ATOM 767 O O . ALA B 1 3 ? -30.734 37.031 31.078 1 46.34 3 ALA B O 1
ATOM 768 N N . CYS B 1 4 ? -28.859 3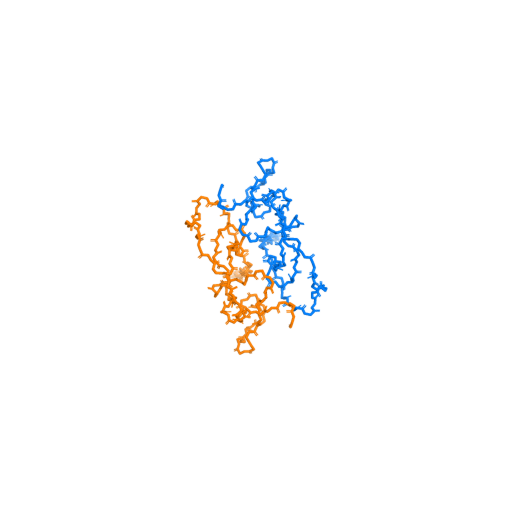8.031 31.203 1 42.22 4 CYS B N 1
ATOM 769 C CA . CYS B 1 4 ? -28.203 37.594 29.969 1 42.22 4 CYS B CA 1
ATOM 770 C C . CYS B 1 4 ? -27.797 36.125 30.062 1 42.22 4 CYS B C 1
ATOM 772 O O . CYS B 1 4 ? -26.938 35.781 30.859 1 42.22 4 CYS B O 1
ATOM 774 N N . THR B 1 5 ? -28.719 35.188 29.984 1 46.72 5 THR B N 1
ATOM 775 C CA . THR B 1 5 ? -28.438 33.781 29.812 1 46.72 5 THR B CA 1
ATOM 776 C C . THR B 1 5 ? -27.453 33.562 28.656 1 46.72 5 THR B C 1
ATOM 778 O O . THR B 1 5 ? -27.734 33.906 27.516 1 46.72 5 THR B O 1
ATOM 781 N N . VAL B 1 6 ? -26.188 33.75 28.859 1 44.12 6 VAL B N 1
ATOM 782 C CA . VAL B 1 6 ? -25.125 33.25 27.984 1 44.12 6 VAL B CA 1
ATOM 783 C C . VAL B 1 6 ? -25.391 31.781 27.625 1 44.12 6 VAL B C 1
ATOM 785 O O . VAL B 1 6 ? -25.359 30.906 28.5 1 44.12 6 VAL B O 1
ATOM 788 N N . ALA B 1 7 ? -26.375 31.516 26.719 1 45 7 ALA B N 1
ATOM 789 C CA . ALA B 1 7 ? -26.375 30.188 26.109 1 45 7 ALA B CA 1
ATOM 790 C C . ALA B 1 7 ? -24.984 29.828 25.578 1 45 7 ALA B C 1
ATOM 792 O O . ALA B 1 7 ? -24.469 30.5 24.688 1 45 7 ALA B O 1
ATOM 793 N N . LEU B 1 8 ? -24.062 29.328 26.391 1 45.59 8 LEU B N 1
ATOM 794 C CA . LEU B 1 8 ? -22.844 28.625 25.969 1 45.59 8 LEU B CA 1
ATOM 795 C C . LEU B 1 8 ? -23.125 27.672 24.812 1 45.59 8 LEU B C 1
ATOM 797 O O . LEU B 1 8 ? -23.844 26.688 24.984 1 45.59 8 LEU B O 1
ATOM 801 N N . LEU B 1 9 ? -23.312 28.172 23.609 1 43.66 9 LEU B N 1
ATOM 802 C CA . LEU B 1 9 ? -23.266 27.297 22.438 1 43.66 9 LEU B CA 1
ATOM 803 C C . LEU B 1 9 ? -22.016 26.422 22.484 1 43.66 9 LEU B C 1
ATOM 805 O O . LEU B 1 9 ? -20.891 26.906 22.375 1 43.66 9 LEU B O 1
ATOM 809 N N . VAL B 1 10 ? -21.969 25.375 23.359 1 45.53 10 VAL B N 1
ATOM 810 C CA . VAL B 1 10 ? -21 24.281 23.203 1 45.53 10 VAL B CA 1
ATOM 811 C C . VAL B 1 10 ? -20.922 23.875 21.734 1 45.53 10 VAL B C 1
ATOM 813 O O . VAL B 1 10 ? -21.859 23.266 21.203 1 45.53 10 VAL B O 1
ATOM 816 N N . ALA B 1 11 ? -20.375 24.703 20.812 1 46.91 11 ALA B N 1
ATOM 817 C CA . ALA B 1 11 ? -19.984 24.172 19.516 1 46.91 11 ALA B CA 1
ATOM 818 C C . ALA B 1 11 ? -19.266 22.844 19.656 1 46.91 11 ALA B C 1
ATOM 820 O O . ALA B 1 11 ? -18.141 22.797 20.172 1 46.91 11 ALA B O 1
ATOM 821 N N . ALA B 1 12 ? -19.969 21.734 19.984 1 48.34 12 ALA B N 1
ATOM 822 C CA . ALA B 1 12 ? -19.375 20.406 19.844 1 48.34 12 ALA B CA 1
ATOM 823 C C . ALA B 1 12 ? -18.562 20.297 18.562 1 48.34 12 ALA B C 1
ATOM 825 O O . ALA B 1 12 ? -19.109 20.312 17.453 1 48.34 12 ALA B O 1
ATOM 826 N N . SER B 1 13 ? -17.375 20.906 18.484 1 46.78 13 SER B N 1
ATOM 827 C CA . SER B 1 13 ? -16.438 20.641 17.391 1 46.78 13 SER B CA 1
ATOM 828 C C . SER B 1 13 ? -16.375 19.141 17.078 1 46.78 13 SER B C 1
ATOM 830 O O . SER B 1 13 ? -15.938 18.359 17.938 1 46.78 13 SER B O 1
ATOM 832 N N . VAL B 1 14 ? -17.297 18.562 16.375 1 43.53 14 VAL B N 1
ATOM 833 C CA . VAL B 1 14 ? -17.156 17.219 15.852 1 43.53 14 VAL B CA 1
ATOM 834 C C . VAL B 1 14 ? -15.742 17.016 15.305 1 43.53 14 VAL B C 1
ATOM 836 O O . VAL B 1 14 ? -15.32 17.719 14.383 1 43.53 14 VAL B O 1
ATOM 839 N N . ILE B 1 15 ? -14.727 16.672 16.188 1 43.62 15 ILE B N 1
ATOM 840 C CA . ILE B 1 15 ? -13.445 16.156 15.742 1 43.62 15 ILE B CA 1
ATOM 841 C C . ILE B 1 15 ? -13.664 15.117 14.641 1 43.62 15 ILE B C 1
ATOM 843 O O . ILE B 1 15 ? -14.32 14.102 14.859 1 43.62 15 ILE B O 1
ATOM 847 N N . CYS B 1 16 ? -14.086 15.469 13.461 1 40.22 16 CYS B N 1
ATOM 848 C CA . CYS B 1 16 ? -14.07 14.523 12.352 1 40.22 16 CYS B CA 1
ATOM 849 C C . CYS B 1 16 ? -12.82 13.656 12.391 1 40.22 16 CYS B C 1
ATOM 851 O O . CYS B 1 16 ? -11.719 14.133 12.141 1 40.22 16 CYS B O 1
ATOM 853 N N . ALA B 1 17 ? -12.781 12.719 13.391 1 41.03 17 ALA B N 1
ATOM 854 C CA . ALA B 1 17 ? -11.758 11.68 13.328 1 41.03 17 ALA B CA 1
ATOM 855 C C . ALA B 1 17 ? -11.688 11.055 11.938 1 41.03 17 ALA B C 1
ATOM 857 O O . ALA B 1 17 ? -12.539 10.242 11.57 1 41.03 17 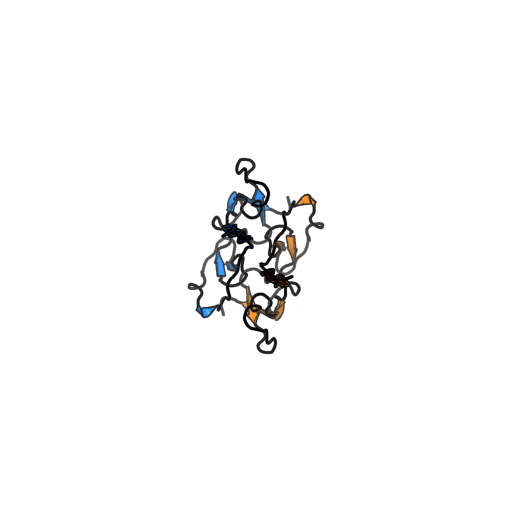ALA B O 1
ATOM 858 N N . ALA B 1 18 ? -11.594 11.734 10.891 1 44.22 18 ALA B N 1
ATOM 859 C CA . ALA B 1 18 ? -11.352 10.992 9.656 1 44.22 18 ALA B CA 1
ATOM 860 C C . ALA B 1 18 ? -10.297 9.906 9.867 1 44.22 18 ALA B C 1
ATOM 862 O O . ALA B 1 18 ? -9.172 10.195 10.273 1 44.22 18 ALA B O 1
ATOM 863 N N . GLU B 1 19 ? -10.672 8.758 10.484 1 44.81 19 GLU B N 1
ATOM 864 C CA . GLU B 1 19 ? -9.734 7.641 10.539 1 44.81 19 GLU B CA 1
ATOM 865 C C . GLU B 1 19 ? -8.977 7.488 9.219 1 44.81 19 GLU B C 1
ATOM 867 O O . GLU B 1 19 ? -9.461 6.824 8.297 1 44.81 19 GLU B O 1
ATOM 872 N N . ALA B 1 20 ? -8.633 8.539 8.539 1 49.94 20 ALA B N 1
ATOM 873 C CA . ALA B 1 20 ? -7.777 8.469 7.352 1 49.94 20 ALA B CA 1
ATOM 874 C C . ALA B 1 20 ? -6.508 7.672 7.633 1 49.94 20 ALA B C 1
ATOM 876 O O . ALA B 1 20 ? -6.07 7.574 8.781 1 49.94 20 ALA B O 1
ATOM 877 N N . LEU B 1 21 ? -6.379 6.395 6.988 1 53.47 21 LEU B N 1
ATOM 878 C CA . LEU B 1 21 ? -5.059 5.785 7.117 1 53.47 21 LEU B CA 1
ATOM 879 C C . LEU B 1 21 ? -3.984 6.844 7.328 1 53.47 21 LEU B C 1
ATOM 881 O O . LEU B 1 21 ? -3.812 7.734 6.492 1 53.47 21 LEU B O 1
ATOM 885 N N . SER B 1 22 ? -3.729 7.34 8.648 1 63.06 22 SER B N 1
ATOM 886 C CA . SER B 1 22 ? -2.77 8.406 8.914 1 63.06 22 SER B CA 1
ATOM 887 C C . SER B 1 22 ? -1.341 7.879 8.922 1 63.06 22 SER B C 1
ATOM 889 O O . SER B 1 22 ? -0.983 7.043 9.75 1 63.06 22 SER B O 1
ATOM 891 N N . CYS B 1 23 ? -0.709 7.734 7.766 1 71.5 23 CYS B N 1
ATOM 892 C CA . CYS B 1 23 ? 0.715 7.426 7.754 1 71.5 23 CYS B CA 1
ATOM 893 C C . CYS B 1 23 ? 1.537 8.617 8.227 1 71.5 23 CYS B C 1
ATOM 895 O O . CYS B 1 23 ? 1.299 9.75 7.797 1 71.5 23 CYS B O 1
ATOM 897 N N . SER B 1 24 ? 2.121 8.414 9.438 1 67.69 24 SER B N 1
ATOM 898 C CA . SER B 1 24 ? 3.061 9.438 9.891 1 67.69 24 SER B CA 1
ATOM 899 C C . SER B 1 24 ? 4.301 9.477 9 1 67.69 24 SER B C 1
ATOM 901 O O . SER B 1 24 ? 4.512 8.586 8.18 1 67.69 24 SER B O 1
ATOM 903 N N . TYR B 1 25 ? 5.094 10.508 9.148 1 70.62 25 TYR B N 1
ATOM 904 C CA . TYR B 1 25 ? 6.402 10.602 8.516 1 70.62 25 TYR B CA 1
ATOM 905 C C . TYR B 1 25 ? 7.25 9.367 8.828 1 70.62 25 TYR B C 1
ATOM 907 O O . TYR B 1 25 ? 7.23 8.867 9.953 1 70.62 25 TYR B O 1
ATOM 915 N N . CYS B 1 26 ? 7.719 8.742 7.75 1 78.44 26 CYS B N 1
ATOM 916 C CA . CYS B 1 26 ? 8.484 7.512 7.93 1 78.44 26 CYS B CA 1
ATOM 917 C C . CYS B 1 26 ? 9.906 7.676 7.398 1 78.44 26 CYS B C 1
ATOM 919 O O . CYS B 1 26 ? 10.109 8.203 6.305 1 78.44 26 CYS B O 1
ATOM 921 N N . ARG B 1 27 ? 10.875 7.391 8.359 1 79.81 27 ARG B N 1
ATOM 922 C CA . ARG B 1 27 ? 12.273 7.238 7.961 1 79.81 27 ARG B CA 1
ATOM 923 C C . ARG B 1 27 ? 12.68 5.77 7.961 1 79.81 27 ARG B C 1
ATOM 925 O O . ARG B 1 27 ? 12.484 5.062 8.945 1 79.81 27 ARG B O 1
ATOM 932 N N . ARG B 1 28 ? 13.289 5.305 6.883 1 84.69 28 ARG B N 1
ATOM 933 C CA . ARG B 1 28 ? 13.562 3.885 6.672 1 84.69 28 ARG B CA 1
ATOM 934 C C . ARG B 1 28 ? 14.438 3.32 7.789 1 84.69 28 ARG B C 1
ATOM 936 O O . ARG B 1 28 ? 14.312 2.15 8.148 1 84.69 28 ARG B O 1
ATOM 943 N N . TRP B 1 29 ? 15.289 4.215 8.367 1 87 29 TRP B N 1
ATOM 944 C CA . TRP B 1 29 ? 16.188 3.713 9.406 1 87 29 TRP B CA 1
ATOM 945 C C . TRP B 1 29 ? 15.43 3.465 10.711 1 87 29 TRP B C 1
ATOM 947 O O . TRP B 1 29 ? 15.961 2.848 11.633 1 87 29 TRP B O 1
ATOM 957 N N . GLU B 1 30 ? 14.219 3.986 10.781 1 87.69 30 GLU B N 1
ATOM 958 C CA . GLU B 1 30 ? 13.391 3.754 11.961 1 87.69 30 GLU B CA 1
ATOM 959 C C . GLU B 1 30 ? 12.617 2.441 11.836 1 87.69 30 GLU B C 1
ATOM 961 O O . GLU B 1 30 ? 11.992 1.993 12.797 1 87.69 30 GLU B O 1
ATOM 966 N N . CYS B 1 31 ? 12.773 1.83 10.664 1 91.62 31 CYS B N 1
ATOM 967 C CA . CYS B 1 31 ? 12.062 0.576 10.43 1 91.62 31 CYS B CA 1
ATOM 968 C C . CYS B 1 31 ? 12.797 -0.593 11.07 1 91.62 31 CYS B C 1
ATOM 970 O O . CYS B 1 31 ? 14.023 -0.554 11.219 1 91.62 31 CYS B O 1
ATOM 972 N N . PRO B 1 32 ? 11.961 -1.621 11.516 1 92.12 32 PRO B N 1
ATOM 973 C CA . PRO B 1 32 ? 12.648 -2.855 11.906 1 92.12 32 PRO B CA 1
ATOM 974 C C . PRO B 1 32 ? 13.539 -3.406 10.797 1 92.12 32 PRO B C 1
ATOM 976 O O . PRO B 1 32 ? 13.43 -2.99 9.641 1 92.12 32 PRO B O 1
ATOM 979 N N . VAL B 1 33 ? 14.398 -4.352 11.156 1 91.88 33 VAL B N 1
ATOM 980 C CA . VAL B 1 33 ? 15.289 -4.977 10.188 1 91.88 33 VAL B CA 1
ATOM 981 C C . VAL B 1 33 ? 14.477 -5.621 9.07 1 91.88 33 VAL B C 1
ATOM 983 O O . VAL B 1 33 ? 13.461 -6.273 9.336 1 91.88 33 VAL B O 1
ATOM 986 N N . SER B 1 34 ? 14.945 -5.422 7.867 1 91.06 34 SER B N 1
ATOM 987 C CA . SER B 1 34 ? 14.242 -5.969 6.711 1 91.06 34 SER B CA 1
ATOM 988 C C . SER B 1 34 ? 14.258 -7.492 6.727 1 91.06 34 SER B C 1
ATOM 990 O O . SER B 1 34 ? 15.297 -8.109 6.973 1 91.06 34 SER B O 1
ATOM 992 N N . PRO B 1 35 ? 13.117 -8.039 6.516 1 91.69 35 PRO B N 1
ATOM 993 C CA . PRO B 1 35 ? 13.094 -9.508 6.473 1 91.69 35 PRO B CA 1
ATOM 994 C C . PRO B 1 35 ? 13.883 -10.07 5.297 1 91.69 35 PRO B C 1
ATOM 996 O O . PRO B 1 35 ? 13.891 -9.484 4.211 1 91.69 35 PRO B O 1
ATOM 999 N N . ARG B 1 36 ? 14.562 -11.211 5.492 1 85.94 36 ARG B N 1
ATOM 1000 C CA . ARG B 1 36 ? 15.43 -11.789 4.473 1 85.94 36 ARG B CA 1
ATOM 1001 C C . ARG B 1 36 ? 14.734 -12.938 3.744 1 85.94 36 ARG B C 1
ATOM 1003 O O . ARG B 1 36 ? 15.102 -13.273 2.615 1 85.94 36 ARG B O 1
ATOM 1010 N N . SER B 1 37 ? 13.852 -13.555 4.316 1 91.38 37 SER B N 1
ATOM 1011 C CA . SER B 1 37 ? 13.195 -14.695 3.68 1 91.38 37 SER B CA 1
ATOM 1012 C C . SER B 1 37 ? 11.68 -14.594 3.795 1 91.38 37 SER B C 1
ATOM 1014 O O . SER B 1 37 ? 11.125 -14.773 4.879 1 91.38 37 SER B O 1
ATOM 1016 N N . CYS B 1 38 ? 11.102 -14.195 2.705 1 96.06 38 CYS B N 1
ATOM 1017 C CA . CYS B 1 38 ? 9.648 -14.117 2.615 1 96.06 38 CYS B CA 1
ATOM 1018 C C . CYS B 1 38 ? 9.125 -15.016 1.501 1 96.06 38 CYS B C 1
ATOM 1020 O O . CYS B 1 38 ? 9.414 -14.789 0.326 1 96.06 38 CYS B O 1
ATOM 1022 N N . HIS B 1 39 ? 8.328 -15.953 1.893 1 95.62 39 HIS B N 1
ATOM 1023 C CA . HIS B 1 39 ? 7.863 -16.969 0.955 1 95.62 39 HIS B CA 1
ATOM 1024 C C . HIS B 1 39 ? 7.129 -16.344 -0.224 1 95.62 39 HIS B C 1
ATOM 1026 O O . HIS B 1 39 ? 7.27 -16.797 -1.362 1 95.62 39 HIS B O 1
ATOM 1032 N N . TRP B 1 40 ? 6.418 -15.273 0.059 1 95.75 40 TRP B N 1
ATOM 1033 C CA . TRP B 1 40 ? 5.594 -14.68 -0.989 1 95.75 40 TRP B CA 1
ATOM 1034 C C . TRP B 1 40 ? 6.105 -13.289 -1.362 1 95.75 40 TRP B C 1
ATOM 1036 O O . TRP B 1 40 ? 5.359 -12.469 -1.894 1 95.75 40 TRP B O 1
ATOM 1046 N N . GLY B 1 41 ? 7.332 -13.055 -0.935 1 94.56 41 GLY B N 1
ATOM 1047 C CA . GLY B 1 41 ? 8 -11.836 -1.341 1 94.56 41 GLY B CA 1
ATOM 1048 C C . GLY B 1 41 ? 7.992 -10.766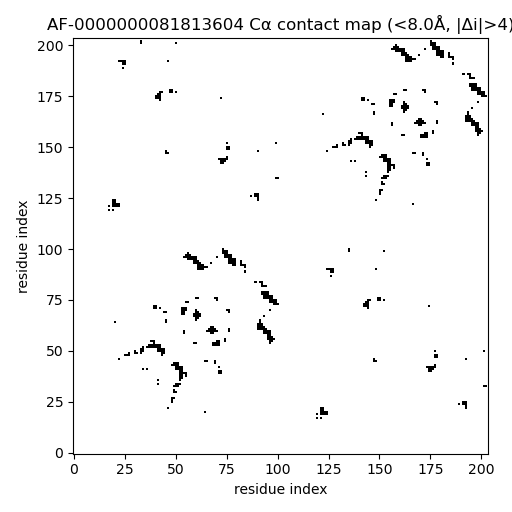 -0.267 1 94.56 41 GLY B C 1
ATOM 1049 O O . GLY B 1 41 ? 7.152 -10.789 0.634 1 94.56 41 GLY B O 1
ATOM 1050 N N . THR B 1 42 ? 9.016 -9.906 -0.396 1 95.69 42 THR B N 1
ATOM 1051 C CA . THR B 1 42 ? 9.125 -8.742 0.479 1 95.69 42 THR B CA 1
ATOM 1052 C C . THR B 1 42 ? 8.516 -7.512 -0.183 1 95.69 42 THR B C 1
ATOM 1054 O O . THR B 1 42 ? 8.852 -7.188 -1.325 1 95.69 42 THR B O 1
ATOM 1057 N N . GLY B 1 43 ? 7.535 -6.91 0.419 1 94.75 43 GLY B N 1
ATOM 1058 C CA . GLY B 1 43 ? 6.965 -5.637 0.013 1 94.75 43 GLY B CA 1
ATOM 1059 C C . GLY B 1 43 ? 7.047 -4.574 1.095 1 94.75 43 GLY B C 1
ATOM 1060 O O . GLY B 1 43 ? 7.855 -4.684 2.018 1 94.75 43 GLY B O 1
ATOM 1061 N N . LEU B 1 44 ? 6.285 -3.469 0.862 1 92.19 44 LEU B N 1
ATOM 1062 C CA . LEU B 1 44 ? 6.266 -2.385 1.839 1 92.19 44 LEU B CA 1
ATOM 1063 C C . LEU B 1 44 ? 4.926 -2.338 2.566 1 92.19 44 LEU B C 1
ATOM 1065 O O . LEU B 1 44 ? 3.916 -2.824 2.051 1 92.19 44 LEU B O 1
ATOM 1069 N N . ASP B 1 45 ? 4.977 -1.811 3.719 1 89.75 45 ASP B N 1
ATOM 1070 C CA . ASP B 1 45 ? 3.742 -1.673 4.484 1 89.75 45 ASP B CA 1
ATOM 1071 C C . ASP B 1 45 ? 2.777 -0.702 3.807 1 89.75 45 ASP B C 1
ATOM 1073 O O . ASP B 1 45 ? 3.064 -0.193 2.721 1 89.75 45 ASP B O 1
ATOM 1077 N N . LEU B 1 46 ? 1.596 -0.542 4.414 1 85.31 46 LEU B N 1
ATOM 1078 C CA . LEU B 1 46 ? 0.515 0.217 3.793 1 85.31 46 LEU B CA 1
ATOM 1079 C C . LEU B 1 46 ? 0.929 1.667 3.568 1 85.31 46 LEU B C 1
ATOM 1081 O O . LEU B 1 46 ? 0.339 2.363 2.74 1 85.31 46 LEU B O 1
ATOM 1085 N N . CYS B 1 47 ? 1.934 2.092 4.238 1 82.69 47 CYS B N 1
ATOM 1086 C CA . CYS B 1 47 ? 2.389 3.473 4.10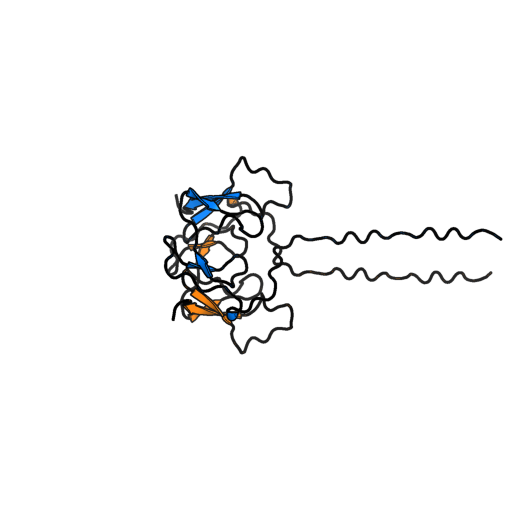9 1 82.69 47 CYS B CA 1
ATOM 1087 C C . CYS B 1 47 ? 3.52 3.58 3.092 1 82.69 47 CYS B C 1
ATOM 1089 O O . CYS B 1 47 ? 4.039 4.672 2.848 1 82.69 47 CYS B O 1
ATOM 1091 N N . GLN B 1 48 ? 3.891 2.389 2.637 1 86.81 48 GLN B N 1
ATOM 1092 C CA . GLN B 1 48 ? 4.93 2.305 1.615 1 86.81 48 GLN B CA 1
ATOM 1093 C C . GLN B 1 48 ? 6.281 2.734 2.17 1 86.81 48 GLN B C 1
ATOM 1095 O O . GLN B 1 48 ? 7.051 3.414 1.487 1 86.81 48 GLN B O 1
ATOM 1100 N N . CYS B 1 49 ? 6.566 2.248 3.338 1 87.38 49 CYS B N 1
ATOM 1101 C CA . CYS B 1 49 ? 7.781 2.701 4.004 1 87.38 49 CYS B CA 1
ATOM 1102 C C . CYS B 1 49 ? 8.602 1.519 4.504 1 87.38 49 CYS B C 1
ATOM 1104 O O . CYS B 1 49 ? 9.688 1.25 3.99 1 87.38 49 CYS B O 1
ATOM 1106 N N . CYS B 1 50 ? 8.094 0.807 5.395 1 91.75 50 CYS B N 1
ATOM 1107 C CA . CYS B 1 50 ? 8.867 -0.269 6.004 1 91.75 50 CYS B CA 1
ATOM 1108 C C . CYS B 1 50 ? 8.648 -1.582 5.258 1 91.75 50 CYS B C 1
ATOM 1110 O O . CYS B 1 50 ? 7.527 -1.911 4.879 1 91.75 50 CYS B O 1
ATOM 1112 N N . PRO B 1 51 ? 9.75 -2.369 5.031 1 95.19 51 PRO B N 1
ATOM 1113 C CA . PRO B 1 51 ? 9.609 -3.68 4.391 1 95.19 51 PRO B CA 1
ATOM 1114 C C . PRO B 1 51 ? 8.891 -4.695 5.277 1 95.19 51 PRO B C 1
ATOM 1116 O O . PRO B 1 51 ? 9.109 -4.719 6.492 1 95.19 51 PRO B O 1
ATOM 1119 N N . ILE B 1 52 ? 8.062 -5.43 4.719 1 95.69 52 ILE B N 1
ATOM 1120 C CA . ILE B 1 52 ? 7.324 -6.496 5.395 1 95.69 52 ILE B CA 1
ATOM 1121 C C . ILE B 1 52 ? 7.242 -7.723 4.488 1 95.69 52 ILE B C 1
ATOM 1123 O O . ILE B 1 52 ? 7.441 -7.621 3.275 1 95.69 52 ILE B O 1
ATOM 1127 N N . CYS B 1 53 ? 7.02 -8.891 5.133 1 97.44 53 CYS B N 1
ATOM 1128 C CA . CYS B 1 53 ? 6.703 -10.07 4.344 1 97.44 53 CYS B CA 1
ATOM 1129 C C . CYS B 1 53 ? 5.258 -10.039 3.861 1 97.44 53 CYS B C 1
ATOM 1131 O O . CYS B 1 53 ? 4.348 -9.75 4.641 1 97.44 53 CYS B O 1
ATOM 1133 N N . LEU B 1 54 ? 5.035 -10.312 2.605 1 97.25 54 LEU B N 1
ATOM 1134 C CA . LEU B 1 54 ? 3.701 -10.32 2.016 1 97.25 54 LEU B CA 1
ATOM 1135 C C . LEU B 1 54 ? 3.027 -11.672 2.213 1 97.25 54 LEU B C 1
ATOM 1137 O O . LEU B 1 54 ? 3.699 -12.68 2.443 1 97.25 54 LEU B O 1
ATOM 1141 N N . GLN B 1 55 ? 1.712 -11.695 2.152 1 97.81 55 GLN B N 1
ATOM 1142 C CA . GLN B 1 55 ? 0.91 -12.898 2.367 1 97.81 55 GLN B CA 1
ATOM 1143 C C . GLN B 1 55 ? 0.649 -13.625 1.054 1 97.81 55 GLN B C 1
ATOM 1145 O O . GLN B 1 55 ? 0.673 -13.016 -0.017 1 97.81 55 GLN B O 1
ATOM 1150 N N . GLY B 1 56 ? 0.442 -14.93 1.258 1 98 56 GLY B N 1
ATOM 1151 C CA . GLY B 1 56 ? 0.19 -15.766 0.096 1 98 56 GLY B CA 1
ATOM 1152 C C . GLY B 1 56 ? -1.262 -16.188 -0.033 1 98 56 GLY B C 1
ATOM 1153 O O . GLY B 1 56 ? -2.096 -15.82 0.795 1 98 56 GLY B O 1
ATOM 1154 N N . PRO B 1 57 ? -1.518 -17.031 -1.202 1 97.81 57 PRO B N 1
ATOM 1155 C CA . PRO B 1 57 ? -2.887 -17.5 -1.423 1 97.81 57 PRO B CA 1
ATOM 1156 C C . PRO B 1 57 ? -3.467 -18.219 -0.208 1 97.81 57 PRO B C 1
ATOM 1158 O O . PRO B 1 57 ? -2.809 -19.094 0.371 1 97.81 57 PRO B O 1
ATOM 1161 N N . GLY B 1 58 ? -4.719 -17.703 0.18 1 98.06 58 GLY B N 1
ATOM 1162 C CA . GLY B 1 58 ? -5.414 -18.359 1.276 1 98.06 58 GLY B CA 1
ATOM 1163 C C . GLY B 1 58 ? -5.07 -17.781 2.635 1 98.06 58 GLY B C 1
ATOM 1164 O O . GLY B 1 58 ? -5.734 -18.078 3.631 1 98.06 58 GLY B O 1
ATOM 1165 N N . GLU B 1 59 ? -4.078 -16.969 2.76 1 98.25 59 GLU B N 1
ATOM 1166 C CA . GLU B 1 59 ? -3.662 -16.391 4.031 1 98.25 59 GLU B CA 1
ATOM 1167 C C . GLU B 1 59 ? -4.48 -15.141 4.359 1 98.25 59 GLU B C 1
ATOM 1169 O O . GLU B 1 59 ? -5 -14.477 3.461 1 98.25 59 GLU B O 1
ATOM 1174 N N . ARG B 1 60 ? -4.57 -14.805 5.652 1 97.94 60 ARG B N 1
ATOM 1175 C CA . ARG B 1 60 ? -5.348 -13.664 6.121 1 97.94 60 ARG B CA 1
ATOM 1176 C C . ARG B 1 60 ? -4.719 -12.352 5.668 1 97.94 60 ARG B C 1
ATOM 1178 O O . ARG B 1 60 ? -3.498 -12.266 5.504 1 97.94 60 ARG B O 1
ATOM 1185 N N . CYS B 1 61 ? -5.602 -11.438 5.477 1 97 61 CYS B N 1
ATOM 1186 C CA . CYS B 1 61 ? -5.188 -10.109 5.051 1 97 61 CYS B CA 1
ATOM 1187 C C . CYS B 1 61 ? -6.199 -9.055 5.488 1 97 61 CYS B C 1
ATOM 1189 O O . CYS B 1 61 ? -7.281 -9.391 5.973 1 97 61 CYS B O 1
ATOM 1191 N N . GLY B 1 62 ? -5.73 -7.801 5.371 1 93.19 62 GLY B N 1
ATOM 1192 C CA . GLY B 1 62 ? -6.637 -6.695 5.645 1 93.19 62 GLY B CA 1
ATOM 1193 C C . GLY B 1 62 ? -6.691 -6.316 7.109 1 93.19 62 GLY B C 1
ATOM 1194 O O . GLY B 1 62 ? -5.684 -6.391 7.816 1 93.19 62 GLY B O 1
ATOM 1195 N N . GLY B 1 63 ? -7.844 -5.75 7.473 1 90.62 63 GLY B N 1
ATOM 1196 C CA . GLY B 1 63 ? -7.969 -5.203 8.812 1 90.62 63 GLY B CA 1
ATOM 1197 C C . GLY B 1 63 ? -7.504 -3.762 8.914 1 90.62 63 GLY B C 1
ATOM 1198 O O . GLY B 1 63 ? -6.957 -3.211 7.961 1 90.62 63 GLY B O 1
ATOM 1199 N N . PRO B 1 64 ? -7.738 -3.174 10.117 1 86.06 64 PRO B N 1
ATOM 1200 C CA . PRO B 1 64 ? -7.227 -1.814 10.305 1 86.06 64 PRO B CA 1
ATOM 1201 C C . PRO B 1 64 ? -5.723 -1.71 10.055 1 86.06 64 PRO B C 1
ATOM 1203 O O . PRO B 1 64 ? -4.941 -2.455 10.656 1 86.06 64 PRO B O 1
ATOM 1206 N N . SER B 1 65 ? -5.398 -0.85 9.117 1 83.94 65 SER B N 1
ATOM 1207 C CA . SER B 1 65 ? -3.998 -0.636 8.766 1 83.94 65 SER B CA 1
ATOM 1208 C C . SER B 1 65 ? -3.346 -1.927 8.281 1 83.94 65 SER B C 1
ATOM 1210 O O . SER B 1 65 ? -2.164 -2.166 8.539 1 83.94 65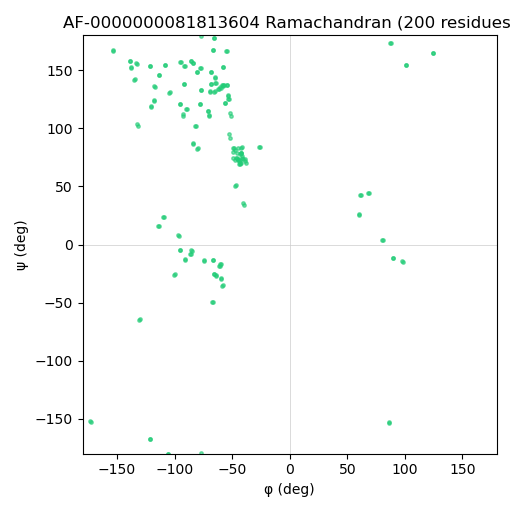 SER B O 1
ATOM 1212 N N . ALA B 1 66 ? -4.109 -2.84 7.75 1 91.5 66 ALA B N 1
ATOM 1213 C CA . ALA B 1 66 ? -3.641 -4.113 7.211 1 91.5 66 ALA B CA 1
ATOM 1214 C C . ALA B 1 66 ? -2.967 -4.953 8.297 1 91.5 66 ALA B C 1
ATOM 1216 O O . ALA B 1 66 ? -1.937 -5.586 8.047 1 91.5 66 ALA B O 1
ATOM 1217 N N . SER B 1 67 ? -3.621 -4.941 9.469 1 92.81 67 SER B N 1
ATOM 1218 C CA . SER B 1 67 ? -3.041 -5.648 10.609 1 92.81 67 SER B CA 1
ATOM 1219 C C . SER B 1 67 ? -2.967 -7.148 10.352 1 92.81 67 SER B C 1
ATOM 1221 O O . SER B 1 67 ? -2.104 -7.836 10.898 1 92.81 67 SER B O 1
ATOM 1223 N N . ASP B 1 68 ? -3.863 -7.668 9.516 1 96.19 68 ASP B N 1
ATOM 1224 C CA . ASP B 1 68 ? -3.859 -9.102 9.242 1 96.19 68 ASP B CA 1
ATOM 1225 C C . ASP B 1 68 ? -2.893 -9.445 8.117 1 96.19 68 ASP B C 1
ATOM 1227 O O . ASP B 1 68 ? -2.645 -10.625 7.836 1 96.19 68 ASP B O 1
ATOM 1231 N N . GLY B 1 69 ? -2.336 -8.422 7.457 1 95.5 69 GLY B N 1
ATOM 1232 C CA . GLY B 1 69 ? -1.34 -8.656 6.426 1 95.5 69 GLY B CA 1
ATOM 1233 C C . GLY B 1 69 ? -1.699 -8.031 5.09 1 95.5 69 GLY B C 1
ATOM 1234 O O . GLY B 1 69 ? -2.828 -7.574 4.898 1 95.5 69 GLY B O 1
ATOM 1235 N N . THR B 1 70 ? -0.744 -7.934 4.207 1 95.25 70 THR B N 1
ATOM 1236 C CA . THR B 1 70 ? -0.857 -7.453 2.836 1 95.25 70 THR B CA 1
ATOM 1237 C C . THR B 1 70 ? -0.498 -8.555 1.845 1 95.25 70 THR B C 1
ATOM 1239 O O . THR B 1 70 ? 0.499 -9.258 2.025 1 95.25 70 THR B O 1
ATOM 1242 N N . CYS B 1 71 ? -1.263 -8.68 0.836 1 96.75 71 CYS B N 1
ATOM 1243 C CA . CYS B 1 71 ? -1.095 -9.789 -0.098 1 96.75 71 CYS B CA 1
ATOM 1244 C C . CYS B 1 71 ? 0.074 -9.531 -1.041 1 96.75 71 CYS B C 1
ATOM 1246 O O . CYS B 1 71 ? 0.371 -8.383 -1.374 1 96.75 71 CYS B O 1
ATOM 1248 N N . GLY B 1 72 ? 0.681 -10.586 -1.509 1 95.75 72 GLY B N 1
ATOM 1249 C CA . GLY B 1 72 ? 1.79 -10.523 -2.447 1 95.75 72 GLY B CA 1
ATOM 1250 C C . GLY B 1 72 ? 1.353 -10.227 -3.869 1 95.75 72 GLY B C 1
ATOM 1251 O O . GLY B 1 72 ? 0.158 -10.094 -4.141 1 95.75 72 GLY B O 1
ATOM 1252 N N . THR B 1 73 ? 2.363 -10.164 -4.73 1 94.38 73 THR B N 1
ATOM 1253 C CA . THR B 1 73 ? 2.141 -9.844 -6.137 1 94.38 73 THR B CA 1
ATOM 1254 C C . THR B 1 73 ? 1.162 -10.828 -6.77 1 94.38 73 THR B C 1
ATOM 1256 O O . THR B 1 73 ? 1.235 -12.031 -6.52 1 94.38 73 THR B O 1
ATOM 1259 N N . GLY B 1 74 ? 0.287 -10.242 -7.539 1 95.06 74 GLY B N 1
ATOM 1260 C CA . GLY B 1 74 ? -0.686 -11.055 -8.25 1 95.06 74 GLY B CA 1
ATOM 1261 C C . GLY B 1 74 ? -1.862 -11.477 -7.387 1 95.06 74 GLY B C 1
ATOM 1262 O O . GLY B 1 74 ? -2.721 -12.242 -7.828 1 95.06 74 GLY B O 1
ATOM 1263 N N . LEU B 1 75 ? -1.906 -11.008 -6.168 1 95.44 75 LEU B N 1
ATOM 1264 C CA . LEU B 1 75 ? -2.971 -11.359 -5.234 1 95.44 75 LEU B CA 1
ATOM 1265 C C . LEU B 1 75 ? -3.717 -10.117 -4.762 1 95.44 75 LEU B C 1
ATOM 1267 O O . LEU B 1 75 ? -3.164 -9.016 -4.777 1 95.44 75 LEU B O 1
ATOM 1271 N N . TRP B 1 76 ? -4.98 -10.297 -4.383 1 93.81 76 TRP B N 1
ATOM 1272 C CA . TRP B 1 76 ? -5.781 -9.242 -3.773 1 93.81 76 TRP B CA 1
ATOM 1273 C C . TRP B 1 76 ? -6.508 -9.758 -2.535 1 93.81 76 TRP B C 1
ATOM 1275 O O . TRP B 1 76 ? -6.621 -10.969 -2.334 1 93.81 76 TRP B O 1
ATOM 1285 N N . CYS B 1 77 ? -6.828 -8.852 -1.654 1 94.38 77 CYS B N 1
ATOM 1286 C CA . CYS B 1 77 ? -7.52 -9.25 -0.434 1 94.38 77 CYS B CA 1
ATOM 1287 C C . CYS B 1 77 ? -9.016 -9.406 -0.682 1 94.38 77 CYS B C 1
ATOM 1289 O O . CYS B 1 77 ? -9.758 -8.422 -0.685 1 94.38 77 CYS B O 1
ATOM 1291 N N . GLN B 1 78 ? -9.43 -10.602 -0.807 1 93.12 78 GLN B N 1
ATOM 1292 C CA . GLN B 1 78 ? -10.844 -10.922 -0.99 1 93.12 78 GLN B CA 1
ATOM 1293 C C . GLN B 1 78 ? -11.602 -10.836 0.331 1 93.12 78 GLN B C 1
ATOM 1295 O O . GLN B 1 78 ? -11.281 -11.555 1.282 1 93.12 78 GLN B O 1
ATOM 1300 N N . PRO B 1 79 ? -12.602 -9.953 0.312 1 92.31 79 PRO B N 1
ATOM 1301 C CA . PRO B 1 79 ? -13.32 -9.758 1.573 1 92.31 79 PRO B CA 1
ATOM 1302 C C . PRO B 1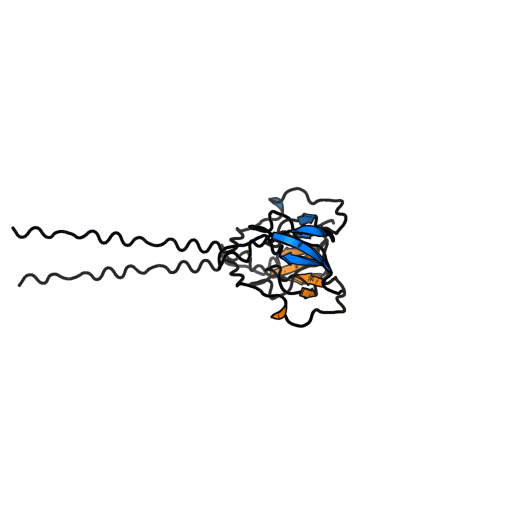 79 ? -13.984 -11.031 2.088 1 92.31 79 PRO B C 1
ATOM 1304 O O . PRO B 1 79 ? -14.516 -11.812 1.3 1 92.31 79 PRO B O 1
ATOM 1307 N N . ASP B 1 80 ? -13.766 -11.188 3.412 1 94.12 80 ASP B N 1
ATOM 1308 C CA . ASP B 1 80 ? -14.555 -12.195 4.117 1 94.12 80 ASP B CA 1
ATOM 1309 C C . ASP B 1 80 ? -16.016 -11.766 4.246 1 94.12 80 ASP B C 1
ATOM 1311 O O . ASP B 1 80 ? -16.312 -10.758 4.891 1 94.12 80 ASP B O 1
ATOM 1315 N N . PRO B 1 81 ? -16.922 -12.516 3.584 1 90.12 81 PRO B N 1
ATOM 1316 C CA . PRO B 1 81 ? -18.328 -12.109 3.639 1 90.12 81 PRO B CA 1
ATOM 1317 C C . PRO B 1 81 ? -18.875 -12.086 5.062 1 90.12 81 PRO B C 1
ATOM 1319 O O . PRO B 1 81 ? -19.891 -11.43 5.324 1 90.12 81 PRO B O 1
ATOM 1322 N N . TYR B 1 82 ? -18.25 -12.695 5.973 1 92.44 82 TYR B N 1
ATOM 1323 C CA . TYR B 1 82 ? -18.719 -12.766 7.352 1 92.44 82 TYR B CA 1
ATOM 1324 C C . TYR B 1 82 ? -18.156 -11.617 8.18 1 92.44 82 TYR B C 1
ATOM 1326 O O . TYR B 1 82 ? -18.562 -11.422 9.328 1 92.44 82 TYR B O 1
ATOM 1334 N N . ASP B 1 83 ? -17.172 -10.938 7.629 1 90.25 83 ASP B N 1
ATOM 1335 C CA . ASP B 1 83 ? -16.672 -9.734 8.273 1 90.25 83 ASP B CA 1
ATOM 1336 C C . ASP B 1 83 ? -17.516 -8.516 7.922 1 90.25 83 ASP B C 1
ATOM 1338 O O . ASP B 1 83 ? -17.188 -7.773 6.992 1 90.25 83 ASP B O 1
ATOM 1342 N N . ILE B 1 84 ? -18.562 -8.281 8.672 1 87.12 84 ILE B N 1
ATOM 1343 C CA . ILE B 1 84 ? -19.5 -7.191 8.398 1 87.12 84 ILE B CA 1
ATOM 1344 C C . ILE B 1 84 ? -19.031 -5.922 9.109 1 87.12 84 ILE B C 1
ATOM 1346 O O . ILE B 1 84 ? -18.953 -5.891 10.344 1 87.12 84 ILE B O 1
ATOM 1350 N N . LEU B 1 85 ? -18.75 -5.023 8.328 1 84.81 85 LEU B N 1
ATOM 1351 C CA . LEU B 1 85 ? -18.266 -3.762 8.891 1 84.81 85 LEU B CA 1
ATOM 1352 C C . LEU B 1 85 ? -19.281 -2.645 8.641 1 84.81 85 LEU B C 1
ATOM 1354 O O . LEU B 1 85 ? -20.016 -2.676 7.656 1 84.81 85 LEU B O 1
ATOM 1358 N N . PRO B 1 86 ? -19.312 -1.75 9.648 1 83.31 86 PRO B N 1
ATOM 1359 C CA . PRO B 1 86 ? -20.141 -0.571 9.406 1 83.31 86 PRO B CA 1
ATOM 1360 C C . PRO B 1 86 ? -19.719 0.213 8.164 1 83.31 86 PRO B C 1
ATOM 1362 O O . PRO B 1 86 ? -18.547 0.135 7.754 1 83.31 86 PRO B O 1
ATOM 1365 N N . PRO B 1 87 ? -20.766 0.925 7.566 1 76.56 87 PRO B N 1
ATOM 1366 C CA . PRO B 1 87 ? -20.406 1.766 6.422 1 76.56 87 PRO B CA 1
ATOM 1367 C C . PRO B 1 87 ? -19.281 2.746 6.742 1 76.56 87 PRO B C 1
ATOM 1369 O O . PRO B 1 87 ? -19.25 3.311 7.836 1 76.56 87 PRO B O 1
ATOM 1372 N N . GLY B 1 88 ? -18.359 2.92 5.906 1 74.31 88 GLY B N 1
ATOM 1373 C CA . GLY B 1 88 ? -17.25 3.848 6.082 1 74.31 88 GLY B CA 1
ATOM 1374 C C . GLY B 1 88 ? -15.984 3.18 6.594 1 74.31 88 GLY B C 1
ATOM 1375 O O . GLY B 1 88 ? -14.914 3.785 6.594 1 74.31 88 GLY B O 1
ATOM 1376 N N . LEU B 1 89 ? -16.109 1.962 7.078 1 79.25 89 LEU B N 1
ATOM 1377 C CA . LEU B 1 89 ? -14.953 1.257 7.621 1 79.25 89 LEU B CA 1
ATOM 1378 C C . LEU B 1 89 ? -14.547 0.101 6.711 1 79.25 89 LEU B C 1
ATOM 1380 O O . LEU B 1 89 ? -13.891 -0.846 7.16 1 79.25 89 LEU B O 1
ATOM 1384 N N . GLU B 1 90 ? -14.922 0.23 5.469 1 78.06 90 GLU B N 1
ATOM 1385 C CA . GLU B 1 90 ? -14.688 -0.856 4.523 1 78.06 90 GLU B CA 1
ATOM 1386 C C . GLU B 1 90 ? -13.195 -1.073 4.289 1 78.06 90 GLU B C 1
ATOM 1388 O O . GLU B 1 90 ? -12.766 -2.184 3.971 1 78.06 90 GLU B O 1
ATOM 1393 N N . SER B 1 91 ? -12.391 -0.018 4.5 1 78.38 91 SER B N 1
ATOM 1394 C CA . SER B 1 91 ? -10.953 -0.143 4.332 1 78.38 91 SER B CA 1
ATOM 1395 C C . SER B 1 91 ? -10.352 -1.08 5.379 1 78.38 91 SER B C 1
ATOM 1397 O O . SER B 1 91 ? -9.219 -1.541 5.23 1 78.38 91 SER B O 1
ATOM 1399 N N . ASN B 1 92 ? -11.141 -1.369 6.375 1 83.69 92 ASN B N 1
ATOM 1400 C CA . ASN B 1 92 ? -10.688 -2.256 7.441 1 83.69 92 ASN B CA 1
ATOM 1401 C C . ASN B 1 92 ? -11.148 -3.691 7.211 1 83.69 92 ASN B C 1
ATOM 1403 O O . ASN B 1 92 ? -11.008 -4.543 8.094 1 83.69 92 ASN B O 1
ATOM 1407 N N . GLN B 1 93 ? -11.711 -3.926 6.078 1 88.12 93 GLN B N 1
ATOM 1408 C CA . GLN B 1 93 ? -12.273 -5.238 5.793 1 88.12 93 GLN B CA 1
ATOM 1409 C C . GLN B 1 93 ? -11.195 -6.32 5.824 1 88.12 93 GLN B C 1
ATOM 1411 O O . GLN B 1 93 ? -10.102 -6.125 5.289 1 88.12 93 GLN B O 1
ATOM 1416 N N . ARG B 1 94 ? -11.594 -7.375 6.516 1 94.44 94 ARG B N 1
ATOM 1417 C CA . ARG B 1 94 ? -10.703 -8.539 6.57 1 94.44 94 ARG B CA 1
ATOM 1418 C C . ARG B 1 94 ? -11.078 -9.562 5.504 1 94.44 94 ARG B C 1
ATOM 1420 O O . ARG B 1 94 ? -12.219 -9.586 5.035 1 94.44 94 ARG B O 1
ATOM 1427 N N . GLY B 1 95 ? -10.039 -10.391 5.172 1 96.5 95 GLY B N 1
ATOM 1428 C CA . GLY B 1 95 ? -10.305 -11.398 4.156 1 96.5 95 GLY B CA 1
ATOM 1429 C C . GLY B 1 95 ? -9.164 -12.375 3.971 1 96.5 95 GLY B C 1
ATOM 1430 O O . GLY B 1 95 ? -8.492 -12.742 4.938 1 96.5 95 GLY B O 1
ATOM 1431 N N . PHE B 1 96 ? -9.133 -12.883 2.738 1 97.5 96 PHE B N 1
ATOM 1432 C CA . PHE B 1 96 ? -8.109 -13.852 2.369 1 97.5 96 PHE B CA 1
ATOM 1433 C C . PHE B 1 96 ? -7.504 -13.516 1.012 1 97.5 96 PHE B C 1
ATOM 1435 O O . PHE B 1 96 ? -8.211 -13.078 0.101 1 97.5 96 PHE B O 1
ATOM 1442 N N . CYS B 1 97 ? -6.176 -13.75 0.935 1 97.31 97 CYS B N 1
ATOM 1443 C CA . CYS B 1 97 ? -5.512 -13.453 -0.329 1 97.31 97 CYS B CA 1
ATOM 1444 C C . CYS B 1 97 ? -5.941 -14.438 -1.412 1 97.31 97 CYS B C 1
ATOM 1446 O O . CYS B 1 97 ? -5.957 -15.648 -1.187 1 97.31 97 CYS B O 1
ATOM 1448 N N . SER B 1 98 ? -6.285 -13.844 -2.529 1 96.19 98 SER B N 1
ATOM 1449 C CA . SER B 1 98 ? -6.695 -14.625 -3.689 1 96.19 98 SER B CA 1
ATOM 1450 C C . SER B 1 98 ? -6.09 -14.062 -4.973 1 96.19 98 SER B C 1
ATOM 1452 O O . SER B 1 98 ? -5.781 -12.875 -5.055 1 96.19 98 SER B O 1
ATOM 1454 N N . PHE B 1 99 ? -5.875 -14.906 -6.004 1 94.75 99 PHE B N 1
ATOM 1455 C CA . PHE B 1 99 ? -5.27 -14.469 -7.258 1 94.75 99 PHE B CA 1
ATOM 1456 C C . PHE B 1 99 ? -6.172 -13.477 -7.973 1 94.75 99 PHE B C 1
ATOM 1458 O O . PHE B 1 99 ? -7.395 -13.648 -8.008 1 94.75 99 PHE B O 1
ATOM 1465 N N . ILE B 1 100 ? -5.523 -12.5 -8.492 1 91.06 100 ILE B N 1
ATOM 1466 C CA . ILE B 1 100 ? -6.242 -11.484 -9.25 1 91.06 100 ILE B CA 1
ATOM 1467 C C . ILE B 1 100 ? -6.812 -12.094 -10.531 1 91.06 100 ILE B C 1
ATOM 1469 O O . ILE B 1 100 ? -7.957 -11.82 -10.898 1 91.06 100 ILE B O 1
ATOM 1473 N N . TRP B 1 101 ? -5.77 -12.773 -11.133 1 79.25 101 TRP B N 1
ATOM 1474 C CA . TRP B 1 101 ? -6.18 -13.461 -12.352 1 79.25 101 TRP B CA 1
ATOM 1475 C C . TRP B 1 101 ? -6.582 -14.898 -12.055 1 79.25 101 TRP B C 1
ATOM 1477 O O . TRP B 1 101 ? -5.93 -15.586 -11.266 1 79.25 101 TRP B O 1
ATOM 1487 N N . GLY B 1 102 ? -7.875 -15.227 -12.164 1 62.47 102 GLY B N 1
ATOM 1488 C CA . GLY B 1 102 ? -8.367 -16.594 -12.031 1 62.47 102 GLY B CA 1
ATOM 1489 C C . GLY B 1 102 ? -9.609 -16.688 -11.156 1 62.47 102 GLY B C 1
ATOM 1490 O O . GLY B 1 102 ? -9.906 -15.766 -10.391 1 62.47 102 GLY B O 1
#

Nearest PDB structures (foldseek):
  3zxc-assembly1_B  TM=9.189E-01  e=5.864E-08  Cupiennius salei
  3zxc-assembly1_A  TM=8.789E-01  e=1.752E-07  Cupiennius salei
  3zxb-assembly1_B  TM=8.628E-01  e=4.169E-05  Cupiennius salei
  3zxb-assembly1_A  TM=8.487E-01  e=7.206E-05  Cupiennius salei
  3zxb-assembly2_C  TM=8.029E-01  e=2.011E-04  Cupiennius salei

Radius of gyration: 22.17 Å; Cα contacts (8 Å, |Δi|>4): 389; chains: 2; bounding box: 54×70×54 Å

Foldseek 3Di:
DPPPPPPPPPPPPPPPCLVPVDDDDDDLVPEDDADDDAPQDWFAFPSRHYIDRADEFFAKFAARSTPSGHHHPQWDFDFDPVQDDPPPCCNRGMGGIDGPPD/DPPPPPPPPPPPPPPPCLVPVDDDDDDLVPEPDADDDAPQDWAAFPSRHYIDRADEFFAKFAARSTPSGHHHPQWDFDFDPVQDDPPPCCNRGMGGIDGPPD

InterPro domains:
  IPR000867 Insulin-like growth factor-binding protein, IGFBP [PF00219] (23-77)
  IPR000867 Insulin-like growth factor-binding protein, IGFBP [PS51323] (19-100)
  IPR000867 Insulin-like growth factor-binding protein, IGFBP [SM00121] (21-99)
  IPR009030 Growth factor receptor cysteine-rich domain superfamily [SSF57184] (20-98)
  IPR011390 Insulin-like growth factor binding protein-related protein (IGFBP-rP), MAC25 [PTHR14186] (16-82)

Solvent-accessible surface area (backbone atoms only — not comparable to full-atom values): 12312 Å² total; per-residue (Å²): 133,84,80,76,76,77,76,74,75,75,74,74,72,74,75,76,72,70,82,32,66,70,69,68,86,75,57,70,86,77,36,76,82,66,77,88,80,41,98,41,32,37,31,51,40,85,73,60,59,41,61,36,66,26,28,42,82,73,32,53,15,24,20,67,88,37,70,51,28,47,49,16,71,44,29,37,64,41,70,34,87,83,56,79,62,61,90,90,44,57,80,33,40,32,27,28,16,33,56,65,77,120,132,85,76,77,73,75,75,75,75,76,73,74,72,75,74,75,72,68,82,29,64,70,69,69,86,76,58,69,86,77,36,76,82,68,79,87,80,40,98,40,32,37,32,52,40,85,71,60,58,40,61,37,69,25,28,43,82,70,32,54,14,24,20,68,88,37,70,51,28,48,50,17,70,45,29,38,64,40,69,35,86,83,54,80,61,62,91,90,43,57,80,34,41,34,26,28,15,34,55,66,78,117

Organism: Hyalella azteca (NCBI:txid294128)

Secondary structure (DSSP, 8-state):
--------------------B------GGGSPPPPS--TT-EEE-TTS-SEEEPB-TT-EEESGGGTTB-B-TTEEEEE-TT----TT-GGG-EEEEEES--/--------------------B------GGGSPPPPS--TT-EEE-TTS-SEEEPB-TT-EEESGGGTTB-B-TTEEEEE-TT----TT-GGG-EEEEEES--

pLDDT: mean 80.34, std 19.57, range [35.03, 98.25]

Sequence (204 aa):
MKACTVALLVAASVICAAEALSCSYCRRWECPVSPRSCHWGTGLDLCQCCPICLQGPGERCGGPSASDGTCGTGLWCQPDPYDILPPGLESNQRGFCSFIWGMKACTVALLVAASVICAAEALSCSYCRRWECPVSPRSCHWGTGLDLCQCCPICLQGPGERCGGPSASDGTCGTGLWCQPDPYDILPPGLESNQRGFCSFIWG